Protein AF-A0A226DYP9-F1 (afdb_monomer_lite)

InterPro domains:
  IPR003609 PAN/Apple domain [PF14295] (49-79)
  IPR029010 ThuA-like domain [PF06283] (95-214)
  IPR029062 Class I glutamine amidotransferase-like [G3DSA:3.40.50.880] (92-284)
  IPR029062 Class I glutamine amidotransferase-like [SSF52317] (97-286)

Secondary structure (DSSP, 8-state):
-PPEEEEEE-----EEEEEP--TTS---EEEEETEEE-SPEEEEE-S--HHHHHHHHHTSTT--EEEEESGGG-EEEEES-S--EEE-SHHHHHHHHHHHHHHHHTEEEEEES-GGG-SHHHHTT-SEEEESS----SHHHHHHHHHHHHTT-EEEEEGGGG--S-GGGGHIIIIIIS---S-----SSPPPEEEEES-SSSTTTTTS-SEEEESS-TT----SS--EEEEE-TTSSEEEE------EETTTTEE---TT--HHHHHHHHHHHHHHH---SPPP--S-EEEEEETT-

Structure (mmCIF, N/CA/C/O backbone):
data_AF-A0A226DYP9-F1
#
_entry.id   AF-A0A226DYP9-F1
#
loop_
_atom_site.group_PDB
_atom_site.id
_atom_site.type_symbol
_atom_site.label_atom_id
_atom_site.label_alt_id
_atom_site.label_comp_id
_atom_site.label_asym_id
_atom_site.label_entity_id
_atom_site.label_seq_id
_atom_site.pdbx_PDB_ins_code
_atom_site.Cartn_x
_atom_site.Cartn_y
_atom_site.Cartn_z
_atom_site.occupancy
_atom_site.B_iso_or_equiv
_atom_site.auth_seq_id
_atom_site.auth_comp_id
_atom_site.auth_asym_id
_atom_site.auth_atom_id
_atom_site.pdbx_PDB_model_num
ATOM 1 N N . MET A 1 1 ? -23.125 -17.323 5.131 1.00 35.72 1 MET A N 1
ATOM 2 C CA . MET A 1 1 ? -21.945 -16.513 5.494 1.00 35.72 1 MET A CA 1
ATOM 3 C C . MET A 1 1 ? -21.635 -15.643 4.293 1.00 35.72 1 MET A C 1
ATOM 5 O O . MET A 1 1 ? -21.459 -16.197 3.215 1.00 35.72 1 MET A O 1
ATOM 9 N N . ALA A 1 2 ? -21.713 -14.320 4.427 1.00 40.47 2 ALA A N 1
ATOM 10 C CA . ALA A 1 2 ? -21.307 -13.423 3.350 1.00 40.47 2 ALA A CA 1
ATOM 11 C C . ALA A 1 2 ? -19.782 -13.524 3.210 1.00 40.47 2 ALA A C 1
ATOM 13 O O . ALA A 1 2 ? -19.075 -13.414 4.208 1.00 40.47 2 ALA A O 1
ATOM 14 N N . PHE A 1 3 ? -19.291 -13.832 2.012 1.00 45.41 3 PHE A N 1
ATOM 15 C CA . PHE A 1 3 ? -17.858 -13.832 1.729 1.00 45.41 3 PHE A CA 1
ATOM 16 C C . PHE A 1 3 ? -17.373 -12.384 1.700 1.00 45.41 3 PHE A C 1
ATOM 18 O O . PHE A 1 3 ? -17.889 -11.603 0.902 1.00 45.41 3 PHE A O 1
ATOM 25 N N . THR A 1 4 ? -16.391 -12.050 2.535 1.00 62.34 4 THR A N 1
ATOM 26 C CA . THR A 1 4 ? -15.769 -10.722 2.539 1.00 62.34 4 THR A CA 1
ATOM 27 C C . THR A 1 4 ? -15.047 -10.489 1.210 1.00 62.34 4 THR A C 1
ATOM 29 O O . THR A 1 4 ? -14.249 -11.336 0.820 1.00 62.34 4 THR A O 1
ATOM 32 N N . ARG A 1 5 ? -15.275 -9.379 0.499 1.00 73.19 5 ARG A N 1
ATOM 33 C CA . ARG A 1 5 ? -14.595 -9.070 -0.777 1.00 73.19 5 ARG A CA 1
ATOM 34 C C . ARG A 1 5 ? -13.584 -7.939 -0.614 1.00 73.19 5 ARG A C 1
ATOM 36 O O . ARG A 1 5 ? -13.949 -6.812 -0.281 1.00 73.19 5 ARG A O 1
ATOM 43 N N . ILE A 1 6 ? -12.321 -8.248 -0.889 1.00 70.44 6 ILE A N 1
ATOM 44 C CA . ILE A 1 6 ? -11.175 -7.348 -0.787 1.00 70.44 6 ILE A CA 1
ATOM 45 C C . ILE A 1 6 ? -10.657 -7.026 -2.188 1.00 70.44 6 ILE A C 1
ATOM 47 O O . ILE A 1 6 ? -10.381 -7.936 -2.969 1.00 70.44 6 ILE A O 1
ATOM 51 N N . PHE A 1 7 ? -10.512 -5.737 -2.490 1.00 58.75 7 PHE A N 1
ATOM 52 C CA . PHE A 1 7 ? -10.083 -5.248 -3.798 1.00 58.75 7 PHE A CA 1
ATOM 53 C C . PHE A 1 7 ? -8.851 -4.343 -3.687 1.00 58.75 7 PHE A C 1
ATOM 55 O O . PHE A 1 7 ? -8.896 -3.342 -2.980 1.00 58.75 7 PHE A O 1
ATOM 62 N N . ALA A 1 8 ? -7.762 -4.667 -4.383 1.00 60.28 8 ALA A N 1
ATOM 63 C CA . ALA A 1 8 ? -6.522 -3.890 -4.378 1.00 60.28 8 ALA A CA 1
ATOM 64 C C . ALA A 1 8 ? -6.250 -3.195 -5.722 1.00 60.28 8 ALA A C 1
ATOM 66 O O . ALA A 1 8 ? -6.458 -3.778 -6.787 1.00 60.28 8 ALA A O 1
ATOM 67 N N . LEU A 1 9 ? -5.754 -1.959 -5.659 1.00 50.09 9 LEU A N 1
ATOM 68 C CA . LEU A 1 9 ? -5.402 -1.112 -6.801 1.00 50.09 9 LEU A CA 1
ATOM 69 C C . LEU A 1 9 ? -3.906 -0.817 -6.860 1.00 50.09 9 LEU A C 1
ATOM 71 O O . LEU A 1 9 ? -3.251 -0.725 -5.817 1.00 50.09 9 LEU A O 1
ATOM 75 N N . ILE A 1 10 ? -3.415 -0.664 -8.093 1.00 45.78 10 ILE A N 1
ATOM 76 C CA . ILE A 1 10 ? -1.993 -0.726 -8.442 1.00 45.78 10 ILE A CA 1
ATOM 77 C C . ILE A 1 10 ? -1.610 0.323 -9.501 1.00 45.78 10 ILE A C 1
ATOM 79 O O . ILE A 1 10 ? -2.337 0.495 -10.484 1.00 45.78 10 ILE A O 1
ATOM 83 N N . CYS A 1 11 ? -0.405 0.891 -9.392 1.00 42.72 11 CYS A N 1
ATOM 84 C CA . CYS A 1 11 ? 0.352 1.498 -10.487 1.00 42.72 11 CYS A CA 1
ATOM 85 C C . CYS A 1 11 ? 1.598 0.679 -10.828 1.00 42.72 11 CYS A C 1
ATOM 87 O O . CYS A 1 11 ? 2.472 0.409 -10.014 1.00 42.72 11 CYS A O 1
ATOM 89 N N . GLY A 1 12 ? 1.677 0.240 -12.078 1.00 45.41 12 GLY A N 1
ATOM 90 C CA . GLY A 1 12 ? 2.735 -0.652 -12.522 1.00 45.41 12 GLY A CA 1
ATOM 91 C C . GLY A 1 12 ? 4.039 0.072 -12.842 1.00 45.41 12 GLY A C 1
ATOM 92 O O . GLY A 1 12 ? 4.155 0.581 -13.952 1.00 45.41 12 GLY A O 1
ATOM 93 N N . LEU A 1 13 ? 5.031 0.048 -11.943 1.00 43.72 13 LEU A N 1
ATOM 94 C CA . LEU A 1 13 ? 6.349 0.677 -12.176 1.00 43.72 13 LEU A CA 1
ATOM 95 C C . LEU A 1 13 ? 7.563 -0.160 -11.729 1.00 43.72 13 LEU A C 1
ATOM 97 O O . LEU A 1 13 ? 8.601 0.354 -11.328 1.00 43.72 13 LEU A O 1
ATOM 101 N N . VAL A 1 14 ? 7.492 -1.477 -11.905 1.00 42.12 14 VAL A N 1
ATOM 102 C CA . VAL A 1 14 ? 8.705 -2.285 -12.128 1.00 42.12 14 VAL A CA 1
ATOM 103 C C . VAL A 1 14 ? 8.486 -3.023 -13.425 1.00 42.12 14 VAL A C 1
ATOM 105 O O . VAL A 1 14 ? 7.438 -3.629 -13.565 1.00 42.12 14 VAL A O 1
ATOM 108 N N . CYS A 1 15 ? 9.393 -2.960 -14.395 1.00 41.31 15 CYS A N 1
ATOM 109 C CA . CYS A 1 15 ? 9.179 -3.618 -15.682 1.00 41.31 15 CYS A CA 1
ATOM 110 C C . CYS A 1 15 ? 10.394 -4.438 -16.084 1.00 41.31 15 CYS A C 1
ATOM 112 O O . CYS A 1 15 ? 11.529 -3.966 -16.086 1.00 41.31 15 CYS A O 1
ATOM 114 N N . LEU A 1 16 ? 10.132 -5.684 -16.437 1.00 39.75 16 LEU A N 1
ATOM 115 C CA . LEU A 1 16 ? 11.088 -6.653 -16.930 1.00 39.75 16 LEU A CA 1
ATOM 116 C C . LEU A 1 16 ? 10.854 -6.870 -18.416 1.00 39.75 16 LEU A C 1
ATOM 118 O O . LEU A 1 16 ? 9.703 -6.890 -18.826 1.00 39.75 16 LEU A O 1
ATOM 122 N N . SER A 1 17 ? 11.887 -7.087 -19.231 1.00 43.72 17 SER A N 1
ATOM 123 C CA . SER A 1 17 ? 11.663 -7.592 -20.591 1.00 43.72 17 SER A CA 1
ATOM 124 C C . SER A 1 17 ? 12.472 -8.839 -20.920 1.00 43.72 17 SER A C 1
ATOM 126 O O . SER A 1 17 ? 13.660 -8.920 -20.619 1.00 43.72 17 SER A O 1
ATOM 128 N N . VAL A 1 18 ? 11.817 -9.807 -21.567 1.00 39.00 18 VAL A N 1
ATOM 129 C CA . VAL A 1 18 ? 12.413 -11.062 -22.061 1.00 39.00 18 VAL A CA 1
ATOM 130 C C . VAL A 1 18 ? 12.794 -10.862 -23.529 1.00 39.00 18 VAL A C 1
ATOM 132 O O . VAL A 1 18 ? 11.957 -10.408 -24.310 1.00 39.00 18 VAL A O 1
ATOM 135 N N . LEU A 1 19 ? 14.033 -11.192 -23.908 1.00 38.34 19 LEU A N 1
ATOM 136 C CA . LEU A 1 19 ? 14.440 -11.299 -25.312 1.00 38.34 19 LEU A CA 1
ATOM 137 C C . LEU A 1 19 ? 14.360 -12.761 -25.750 1.00 38.34 19 LEU A C 1
ATOM 139 O O . LEU A 1 19 ? 14.997 -13.629 -25.156 1.00 38.34 19 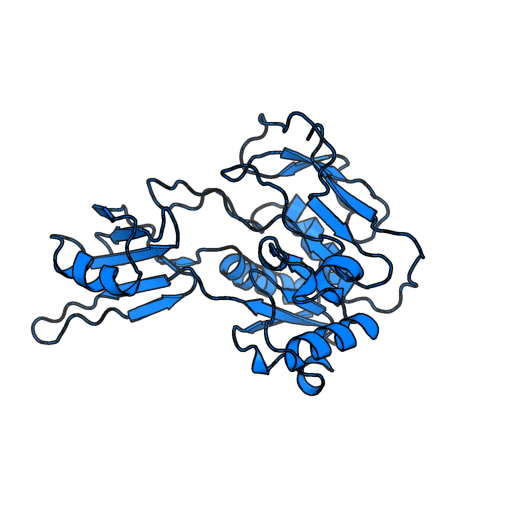LEU A O 1
ATOM 143 N N . ASN A 1 20 ? 13.631 -13.021 -26.832 1.00 37.16 20 ASN A N 1
ATOM 144 C CA . ASN A 1 20 ? 13.741 -14.280 -27.561 1.00 37.16 20 ASN A CA 1
ATOM 145 C C . ASN A 1 20 ? 14.747 -14.097 -28.699 1.00 37.1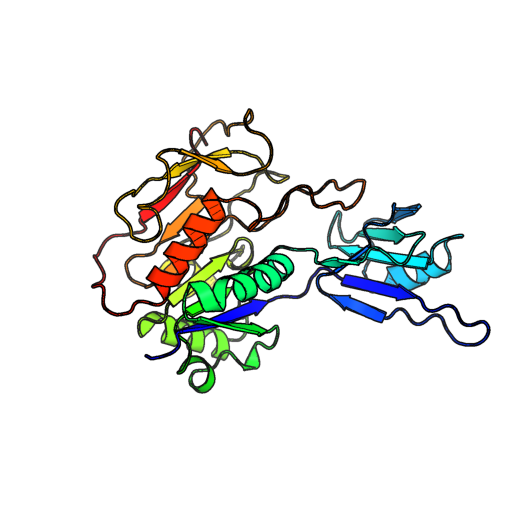6 20 ASN A C 1
ATOM 147 O O . ASN A 1 20 ? 14.579 -13.212 -29.536 1.00 37.16 20 ASN A O 1
ATOM 151 N N . ILE A 1 21 ? 15.786 -14.931 -28.741 1.00 38.88 21 ILE A N 1
ATOM 152 C CA . ILE A 1 21 ? 16.727 -14.971 -29.864 1.00 38.88 21 ILE A CA 1
ATOM 153 C C . ILE A 1 21 ? 16.340 -16.164 -30.741 1.00 38.88 21 ILE A C 1
ATOM 155 O O . ILE A 1 21 ? 16.645 -17.307 -30.412 1.00 38.88 21 ILE A O 1
ATOM 159 N N . SER A 1 22 ? 15.661 -15.893 -31.857 1.00 38.47 22 SER A N 1
ATOM 160 C CA . SER A 1 22 ? 15.639 -16.791 -33.018 1.00 38.47 22 SER A CA 1
ATOM 161 C C . SER A 1 22 ? 16.483 -16.177 -34.136 1.00 38.47 22 SER A C 1
ATOM 163 O O . SER A 1 22 ? 16.511 -14.953 -34.251 1.00 38.47 22 SER A O 1
ATOM 165 N N . PRO A 1 23 ? 17.170 -16.969 -34.980 1.00 40.59 23 PRO A N 1
ATOM 166 C CA . PRO A 1 23 ? 18.211 -16.447 -35.870 1.00 40.59 23 PRO A CA 1
ATOM 167 C C . PRO A 1 23 ? 17.713 -15.621 -37.071 1.00 40.59 23 PRO A C 1
ATOM 169 O O . PRO A 1 23 ? 18.495 -15.389 -37.988 1.00 40.59 23 PRO A O 1
ATOM 172 N N . ALA A 1 24 ? 16.441 -15.207 -37.123 1.00 36.75 24 ALA A N 1
ATOM 173 C CA . ALA A 1 24 ? 15.864 -14.617 -38.335 1.00 36.75 24 ALA A CA 1
ATOM 174 C C . ALA A 1 24 ? 14.840 -13.479 -38.148 1.00 36.75 24 ALA A C 1
ATOM 176 O O . ALA A 1 24 ? 14.459 -12.879 -39.147 1.00 36.75 24 ALA A O 1
ATOM 177 N N . GLU A 1 25 ? 14.415 -13.113 -36.936 1.00 37.50 25 GLU A N 1
ATOM 178 C CA . GLU A 1 25 ? 13.393 -12.067 -36.736 1.00 37.50 25 GLU A CA 1
ATOM 179 C C . GLU A 1 25 ? 13.793 -11.104 -35.613 1.00 37.50 25 GLU A C 1
ATOM 181 O O . GLU A 1 25 ? 14.513 -11.478 -34.689 1.00 37.50 25 GLU A O 1
ATOM 186 N N . ALA A 1 26 ? 13.378 -9.839 -35.741 1.00 42.94 26 ALA A N 1
ATOM 187 C CA . ALA A 1 26 ? 13.731 -8.734 -34.852 1.00 42.94 26 ALA A CA 1
ATOM 188 C C . ALA A 1 26 ? 13.658 -9.126 -33.363 1.00 42.94 26 ALA A C 1
ATOM 190 O O . ALA A 1 26 ? 12.669 -9.711 -32.930 1.00 42.94 26 ALA A O 1
ATOM 191 N N . GLN A 1 27 ? 14.680 -8.771 -32.573 1.00 49.31 27 GLN A N 1
ATOM 192 C CA . GLN A 1 27 ? 14.661 -8.948 -31.116 1.00 49.31 27 GLN A CA 1
ATOM 193 C C . GLN A 1 27 ? 13.423 -8.258 -30.528 1.00 49.31 27 GLN A C 1
ATOM 195 O O . GLN A 1 27 ? 13.366 -7.034 -30.419 1.00 49.31 27 GLN A O 1
ATOM 200 N N . THR A 1 28 ? 12.415 -9.040 -30.150 1.00 60.66 28 THR A N 1
ATOM 201 C CA . THR A 1 28 ? 11.226 -8.532 -29.467 1.00 60.66 28 THR A CA 1
ATOM 202 C C . THR A 1 28 ? 11.461 -8.591 -27.965 1.00 60.66 28 THR A C 1
ATOM 204 O O . THR A 1 28 ? 11.527 -9.679 -27.393 1.00 60.66 28 THR A O 1
ATOM 207 N N . CYS A 1 29 ? 11.577 -7.430 -27.325 1.00 74.12 29 CYS A N 1
ATOM 208 C CA . CYS A 1 29 ? 11.523 -7.313 -25.872 1.00 74.12 29 CYS A CA 1
ATOM 209 C C . CYS A 1 29 ? 10.066 -7.394 -25.406 1.00 74.12 29 CYS A C 1
ATOM 211 O O . CYS A 1 29 ? 9.270 -6.511 -25.724 1.00 74.12 29 CYS A O 1
ATOM 213 N N . SER A 1 30 ? 9.700 -8.441 -24.662 1.00 75.56 30 SER A N 1
ATOM 214 C CA . SER A 1 30 ? 8.350 -8.566 -24.095 1.00 75.56 30 SER A CA 1
ATOM 215 C C . SER A 1 30 ? 8.308 -8.060 -22.655 1.00 75.56 30 SER A C 1
ATOM 217 O O . SER A 1 30 ? 8.916 -8.684 -21.785 1.00 75.56 30 SER A O 1
ATOM 219 N N . ARG A 1 31 ? 7.563 -6.981 -22.403 1.00 76.44 31 ARG A N 1
ATOM 220 C CA . ARG A 1 31 ? 7.443 -6.323 -21.094 1.00 76.44 31 ARG A CA 1
ATOM 221 C C . ARG A 1 31 ? 6.586 -7.126 -20.101 1.00 76.44 31 ARG A C 1
ATOM 223 O O . ARG A 1 31 ? 5.469 -7.520 -20.423 1.00 76.44 31 ARG A O 1
ATOM 230 N N . GLN A 1 32 ? 7.073 -7.298 -18.876 1.00 72.12 32 GLN A N 1
ATOM 231 C CA . GLN A 1 32 ? 6.397 -7.885 -17.722 1.00 72.12 32 GLN A CA 1
ATOM 232 C C . GLN A 1 32 ? 6.512 -6.929 -16.536 1.00 72.12 32 GLN A C 1
ATOM 234 O O . GLN A 1 32 ? 7.597 -6.696 -16.012 1.00 72.12 32 GLN A O 1
ATOM 239 N N . VAL A 1 33 ? 5.389 -6.366 -16.111 1.00 65.44 33 VAL A N 1
ATOM 240 C CA . VAL A 1 33 ? 5.352 -5.426 -14.987 1.00 65.44 33 VAL A CA 1
ATOM 241 C C . VAL A 1 33 ? 5.366 -6.186 -13.650 1.00 65.44 33 VAL A C 1
ATOM 243 O O . VAL A 1 33 ? 4.792 -7.268 -13.562 1.00 65.44 33 VAL A O 1
ATOM 246 N N . GLY A 1 34 ? 6.002 -5.641 -12.614 1.00 66.38 34 GLY A N 1
ATOM 247 C CA . GLY A 1 34 ? 6.128 -6.214 -11.275 1.00 66.38 34 GLY A CA 1
ATOM 248 C C . GLY A 1 34 ? 7.127 -7.365 -11.178 1.00 66.38 34 GLY A C 1
ATOM 249 O O . GLY A 1 34 ? 7.030 -8.164 -10.253 1.00 66.38 34 GLY A O 1
ATOM 250 N N . LYS A 1 35 ? 8.044 -7.517 -12.139 1.00 75.69 35 LYS A N 1
ATOM 251 C CA . LYS A 1 35 ? 8.976 -8.653 -12.206 1.00 75.69 35 LYS A CA 1
ATOM 252 C C . LYS A 1 35 ? 10.430 -8.198 -12.219 1.00 75.69 35 LYS A C 1
ATOM 254 O O . LYS A 1 35 ? 10.742 -7.104 -12.678 1.00 75.69 35 LYS A O 1
ATOM 259 N N . ASP A 1 36 ? 11.319 -9.079 -11.780 1.00 79.31 36 ASP A N 1
ATOM 260 C CA . ASP A 1 36 ? 12.767 -8.919 -11.883 1.00 79.31 36 ASP A CA 1
ATOM 261 C C . ASP A 1 36 ? 13.439 -10.248 -12.205 1.00 79.31 36 ASP A C 1
ATOM 263 O O . ASP A 1 36 ? 12.940 -11.317 -11.862 1.00 79.31 36 ASP A O 1
ATOM 267 N N . ILE A 1 37 ? 14.591 -10.177 -12.858 1.00 84.00 37 ILE A N 1
ATOM 268 C CA . ILE A 1 37 ? 15.462 -11.321 -13.082 1.00 84.00 37 ILE A CA 1
ATOM 269 C C . ILE A 1 37 ? 16.565 -11.260 -12.033 1.00 84.00 37 ILE A C 1
ATOM 271 O O . ILE A 1 37 ? 17.401 -10.359 -12.058 1.00 84.00 37 ILE A O 1
ATOM 275 N N . THR A 1 38 ? 16.624 -12.248 -11.145 1.00 78.56 38 THR A N 1
ATOM 276 C CA . THR A 1 38 ? 17.653 -12.302 -10.089 1.00 78.56 38 THR A CA 1
ATOM 277 C C . THR A 1 38 ? 19.010 -12.773 -10.592 1.00 78.56 38 THR A C 1
ATOM 279 O O . THR A 1 38 ? 19.972 -12.821 -9.826 1.00 78.56 38 THR A O 1
ATOM 282 N N . ALA A 1 39 ? 19.119 -13.100 -11.884 1.00 80.62 39 ALA A N 1
ATOM 283 C CA . ALA A 1 39 ? 20.409 -13.359 -12.497 1.00 80.62 39 ALA A CA 1
ATOM 284 C C . ALA A 1 39 ? 21.361 -12.165 -12.271 1.00 80.62 39 ALA A C 1
ATOM 286 O O . ALA A 1 39 ? 20.911 -11.009 -12.269 1.00 80.62 39 ALA A O 1
ATOM 287 N N . PRO A 1 40 ? 22.671 -12.422 -12.111 1.00 82.38 40 PRO A N 1
ATOM 288 C CA . PRO A 1 40 ? 23.655 -11.366 -11.925 1.00 82.38 40 PRO A CA 1
ATOM 289 C C . PRO A 1 40 ? 23.598 -10.303 -13.029 1.00 82.38 40 PRO A C 1
ATOM 291 O O . PRO A 1 40 ? 23.443 -10.615 -14.216 1.00 82.38 40 PRO A O 1
ATOM 294 N N . ASN A 1 41 ? 23.748 -9.040 -12.627 1.00 86.19 41 ASN A N 1
ATOM 295 C CA . ASN A 1 41 ? 23.863 -7.920 -13.556 1.00 86.19 41 ASN A CA 1
ATOM 296 C C . ASN A 1 41 ? 25.182 -8.022 -14.325 1.00 86.19 41 ASN A C 1
ATOM 298 O O . ASN A 1 41 ? 26.250 -8.097 -13.724 1.00 86.19 41 ASN A O 1
ATOM 302 N N . LEU A 1 42 ? 25.112 -7.957 -15.652 1.00 89.00 42 LEU A N 1
ATOM 303 C CA . LEU A 1 42 ? 26.281 -7.739 -16.503 1.00 89.00 42 LEU A CA 1
ATOM 304 C C . LEU A 1 42 ? 26.720 -6.276 -16.457 1.00 89.00 42 LEU A C 1
ATOM 306 O O . LEU A 1 42 ? 27.911 -5.974 -16.487 1.00 89.00 42 LEU A O 1
ATOM 310 N N . ARG A 1 43 ? 25.743 -5.364 -16.432 1.00 89.88 43 ARG A N 1
ATOM 311 C CA . ARG A 1 43 ? 25.959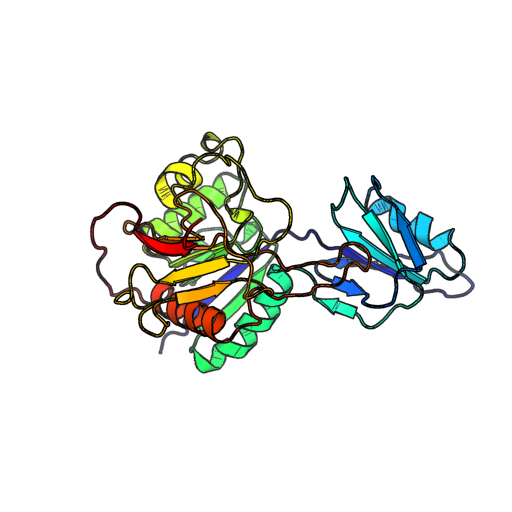 -3.917 -16.448 1.00 89.88 43 ARG A CA 1
ATOM 312 C C . ARG A 1 43 ? 24.714 -3.182 -15.959 1.00 89.88 43 ARG A C 1
ATOM 314 O O . ARG A 1 43 ? 23.603 -3.605 -16.262 1.00 89.88 43 ARG A O 1
ATOM 321 N N . SER A 1 44 ? 24.900 -2.055 -15.280 1.00 91.50 44 SER A N 1
ATOM 322 C CA . SER A 1 44 ? 23.843 -1.080 -14.999 1.00 91.50 44 SER A CA 1
ATOM 323 C C . SER A 1 44 ? 24.070 0.214 -15.786 1.00 91.50 44 SER A C 1
ATOM 325 O O . SER A 1 44 ? 25.212 0.621 -16.023 1.00 91.50 44 SER A O 1
ATOM 327 N N . ILE A 1 45 ? 22.986 0.835 -16.254 1.00 92.19 45 ILE A N 1
ATOM 328 C CA . ILE A 1 45 ? 23.015 2.080 -17.035 1.00 92.19 45 ILE A CA 1
ATOM 329 C C . ILE A 1 45 ? 21.944 3.018 -16.478 1.00 92.19 45 ILE A C 1
ATOM 331 O O . ILE A 1 45 ? 20.763 2.710 -16.591 1.00 92.19 45 ILE A O 1
ATOM 335 N N . ASN A 1 46 ? 22.359 4.134 -15.878 1.00 92.81 46 ASN A N 1
ATOM 336 C CA . ASN A 1 46 ? 21.485 5.092 -15.181 1.00 92.81 46 ASN A CA 1
ATOM 337 C C . ASN A 1 46 ? 20.980 6.208 -16.112 1.00 92.81 46 ASN A C 1
ATOM 339 O O . ASN A 1 46 ? 21.450 6.330 -17.246 1.00 92.81 46 ASN A O 1
ATOM 343 N N . GLY A 1 47 ? 20.054 7.045 -15.628 1.00 89.44 47 GLY A N 1
ATOM 344 C CA . GLY A 1 47 ? 19.487 8.175 -16.375 1.00 89.44 47 GLY A CA 1
ATOM 345 C C . GLY A 1 47 ? 18.833 7.781 -17.703 1.00 89.44 47 GLY A C 1
ATOM 346 O O . GLY A 1 47 ? 18.872 8.547 -18.664 1.00 89.44 47 GLY A O 1
ATOM 347 N N . THR A 1 48 ? 18.325 6.554 -17.797 1.00 88.62 48 THR A N 1
ATOM 348 C CA . THR A 1 48 ? 17.888 5.937 -19.047 1.00 88.62 48 THR A CA 1
ATOM 349 C C . THR A 1 48 ? 16.420 5.546 -18.963 1.00 88.62 48 THR A C 1
ATOM 351 O O . THR A 1 48 ? 16.013 4.853 -18.035 1.00 88.62 48 THR A O 1
ATOM 354 N N . ALA A 1 49 ? 15.629 5.941 -19.963 1.00 85.25 49 ALA A N 1
ATOM 355 C CA . ALA A 1 49 ? 14.235 5.524 -20.085 1.00 85.25 49 ALA A CA 1
ATOM 356 C C . ALA A 1 49 ? 14.108 4.011 -20.343 1.00 85.25 49 ALA A C 1
ATOM 358 O O . ALA A 1 49 ? 14.910 3.439 -21.085 1.00 85.25 49 ALA A O 1
ATOM 359 N N . GLU A 1 50 ? 13.054 3.386 -19.806 1.00 83.12 50 GLU A N 1
ATOM 360 C CA . GLU A 1 50 ? 12.759 1.950 -19.971 1.00 83.12 50 GLU A CA 1
ATOM 361 C C . GLU A 1 50 ? 12.833 1.501 -21.442 1.00 83.12 50 GLU A C 1
ATOM 363 O O . GLU A 1 50 ? 13.417 0.465 -21.768 1.00 83.12 50 GLU A O 1
ATOM 368 N N . THR A 1 51 ? 12.284 2.316 -22.348 1.00 84.94 51 THR A N 1
ATOM 369 C CA . THR A 1 51 ? 12.202 2.037 -23.790 1.00 84.94 51 THR A CA 1
ATOM 370 C C . THR A 1 51 ? 13.570 1.885 -24.457 1.00 84.94 51 THR A C 1
ATOM 372 O O . THR A 1 51 ? 13.686 1.196 -25.470 1.00 84.94 51 THR A O 1
ATOM 375 N N . SER A 1 52 ? 14.620 2.467 -23.877 1.00 91.62 52 SER A N 1
ATOM 376 C CA . SER A 1 52 ? 15.991 2.373 -24.383 1.00 91.62 52 SER A CA 1
ATOM 377 C C . SER A 1 52 ? 16.694 1.079 -23.962 1.00 91.62 52 SER A C 1
ATOM 379 O O . SER A 1 52 ? 17.633 0.645 -24.634 1.00 91.62 52 SER A O 1
ATOM 381 N N . CYS A 1 53 ? 16.257 0.427 -22.879 1.00 90.94 53 CYS A N 1
ATOM 382 C CA . CYS A 1 53 ? 16.958 -0.728 -22.311 1.00 90.94 53 CYS A CA 1
ATOM 383 C C . CYS A 1 53 ? 17.020 -1.926 -23.264 1.00 90.94 53 CYS A C 1
ATOM 385 O O . CYS A 1 53 ? 18.017 -2.647 -23.280 1.00 90.94 53 CYS A O 1
ATOM 387 N N . CYS A 1 54 ? 15.997 -2.112 -24.101 1.00 90.81 54 CYS A N 1
ATOM 388 C CA . CYS A 1 54 ? 15.970 -3.181 -25.095 1.00 90.81 54 CYS A CA 1
ATOM 389 C C . CYS A 1 54 ? 17.125 -3.062 -26.101 1.00 90.81 54 CYS A C 1
ATOM 391 O O . CYS A 1 54 ? 17.871 -4.019 -26.321 1.00 90.81 54 CYS A O 1
ATOM 393 N N . GLY A 1 55 ? 17.334 -1.864 -26.657 1.00 90.56 55 GLY A N 1
ATOM 394 C CA . GLY A 1 55 ? 18.443 -1.595 -27.575 1.00 90.56 55 GLY A CA 1
ATOM 395 C C . GLY A 1 55 ? 19.807 -1.661 -26.881 1.00 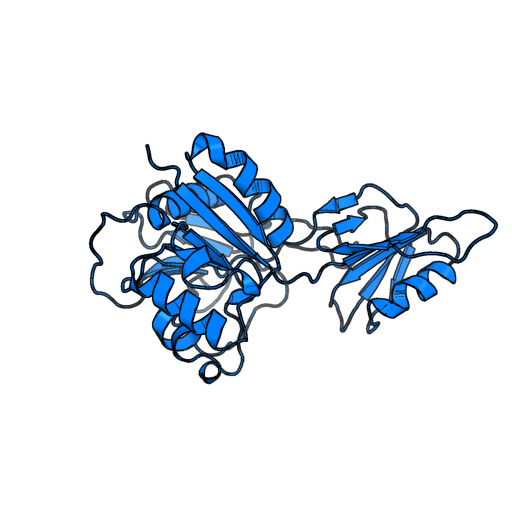90.56 55 GLY A C 1
ATOM 396 O O . GLY A 1 55 ? 20.778 -2.168 -27.446 1.00 90.56 55 GLY A O 1
ATOM 397 N N . LEU A 1 56 ? 19.878 -1.217 -25.624 1.00 93.50 56 LEU A N 1
ATOM 398 C CA . LEU A 1 56 ? 21.099 -1.303 -24.819 1.00 93.50 56 LEU A CA 1
ATOM 399 C C . LEU A 1 56 ? 21.488 -2.751 -24.507 1.00 93.50 56 LEU A C 1
ATOM 401 O O . LEU A 1 56 ? 22.666 -3.092 -24.583 1.00 93.50 56 LEU A O 1
ATOM 405 N N . CYS A 1 57 ? 20.520 -3.622 -24.218 1.00 92.75 57 CYS A N 1
ATOM 406 C CA . CYS A 1 57 ? 20.784 -5.048 -24.059 1.00 92.75 57 CYS A CA 1
ATOM 407 C C . CYS A 1 57 ? 21.223 -5.674 -25.387 1.00 92.75 57 CYS A C 1
ATOM 409 O O . CYS A 1 57 ? 22.255 -6.328 -25.444 1.00 92.75 57 CYS A O 1
ATOM 411 N N . SER A 1 58 ? 20.511 -5.382 -26.477 1.00 91.12 58 SER A N 1
ATOM 412 C CA . SER A 1 58 ? 20.812 -5.913 -27.817 1.00 91.12 58 SER A CA 1
ATOM 413 C C . SER A 1 58 ? 22.224 -5.560 -28.310 1.00 91.12 58 SER A C 1
ATOM 415 O O . SER A 1 58 ? 22.845 -6.327 -29.039 1.00 91.12 58 SER A O 1
ATOM 417 N N . SER A 1 59 ? 22.755 -4.408 -27.891 1.00 91.25 59 SER A N 1
ATOM 418 C CA . SER A 1 59 ? 24.115 -3.953 -28.218 1.00 91.25 59 SER A CA 1
ATOM 419 C C . SER A 1 59 ? 25.186 -4.382 -27.206 1.00 91.25 59 SER A C 1
ATOM 421 O O . SER A 1 59 ? 26.372 -4.123 -27.418 1.00 91.25 59 SER A O 1
ATOM 423 N N . THR A 1 60 ? 24.804 -5.053 -26.116 1.00 91.69 60 THR A N 1
ATOM 424 C CA . THR A 1 60 ? 25.724 -5.505 -25.069 1.00 91.69 60 THR A CA 1
ATOM 425 C C . THR A 1 60 ? 25.999 -6.997 -25.215 1.00 91.69 60 THR A C 1
ATOM 427 O O . THR A 1 60 ? 25.109 -7.829 -25.055 1.00 91.69 60 THR A O 1
ATOM 430 N N . SER A 1 61 ? 27.262 -7.349 -25.472 1.00 92.88 61 SER A N 1
ATOM 431 C CA . SER A 1 61 ? 27.689 -8.748 -25.577 1.00 92.88 61 SER A CA 1
ATOM 432 C C . SER A 1 61 ? 27.309 -9.549 -24.326 1.00 92.88 61 SER A C 1
ATOM 434 O O . SER A 1 61 ? 27.573 -9.123 -23.201 1.00 92.88 61 SER A O 1
ATOM 436 N N . GLY A 1 62 ? 26.677 -10.705 -24.533 1.00 89.44 62 GLY A N 1
ATOM 437 C CA . GLY A 1 62 ? 26.217 -11.594 -23.465 1.00 89.44 62 GLY A CA 1
ATOM 438 C C . GLY A 1 62 ? 24.911 -11.173 -22.790 1.00 89.44 62 GLY A C 1
ATOM 439 O O . GLY A 1 62 ? 24.402 -11.936 -21.974 1.00 89.44 62 GLY A O 1
ATOM 440 N N . CYS A 1 63 ? 24.343 -10.009 -23.120 1.00 91.81 63 CYS A N 1
ATOM 441 C CA . CYS A 1 63 ? 23.048 -9.612 -22.583 1.00 91.81 63 CYS A CA 1
ATOM 442 C C . CYS A 1 63 ? 21.922 -10.391 -23.259 1.00 91.81 63 CYS A C 1
ATOM 444 O O . CYS A 1 63 ? 21.812 -10.434 -24.484 1.00 91.81 63 CYS A O 1
ATOM 446 N N . VAL A 1 64 ? 21.071 -10.994 -22.436 1.00 89.88 64 VAL A N 1
ATOM 447 C CA . VAL A 1 64 ? 19.894 -11.746 -22.885 1.00 89.88 64 VAL A CA 1
ATOM 448 C C . VAL A 1 64 ? 18.603 -11.196 -22.294 1.00 89.88 64 VAL A C 1
ATOM 450 O O . VAL A 1 64 ? 17.530 -11.590 -22.726 1.00 89.88 64 VAL A O 1
ATOM 453 N N . ALA A 1 65 ? 18.668 -10.304 -21.305 1.00 90.88 65 ALA A N 1
ATOM 454 C CA . ALA A 1 65 ? 17.488 -9.691 -20.706 1.00 90.88 65 ALA A CA 1
ATOM 455 C C . ALA A 1 65 ? 17.841 -8.383 -20.000 1.00 90.88 65 ALA A C 1
ATOM 457 O O . ALA A 1 65 ? 19.014 -8.088 -19.771 1.00 90.88 65 ALA A O 1
ATOM 458 N N . TYR A 1 66 ? 16.831 -7.623 -19.593 1.00 90.88 66 TYR A N 1
ATOM 459 C CA . TYR A 1 66 ? 17.035 -6.505 -18.681 1.00 90.88 66 TYR A CA 1
ATOM 460 C C . TYR A 1 66 ? 15.874 -6.352 -17.703 1.00 90.88 66 TYR A C 1
ATOM 462 O O . TYR A 1 66 ? 14.728 -6.686 -18.019 1.00 90.88 66 TYR A O 1
ATOM 470 N N . SER A 1 67 ? 16.186 -5.770 -16.550 1.00 88.69 67 SER A N 1
ATOM 471 C CA . SER A 1 67 ? 15.207 -5.203 -15.619 1.00 88.69 67 SER A CA 1
ATOM 472 C C . SER A 1 67 ? 15.339 -3.685 -15.612 1.00 88.69 67 SER A C 1
ATOM 474 O O . SER A 1 67 ? 16.440 -3.167 -15.810 1.00 88.69 67 SER A O 1
ATOM 476 N N . TRP A 1 68 ? 14.250 -2.960 -15.372 1.00 88.44 68 TRP A N 1
ATOM 477 C CA . TRP A 1 68 ? 14.280 -1.503 -15.267 1.00 88.44 68 TRP A CA 1
ATOM 478 C C . TRP A 1 68 ? 13.466 -0.994 -14.075 1.00 88.44 68 TRP A C 1
ATOM 480 O O . TRP A 1 68 ? 12.408 -1.542 -13.754 1.00 88.44 68 TRP A O 1
ATOM 490 N N . ASN A 1 69 ? 13.972 0.055 -13.428 1.00 76.25 69 ASN A N 1
ATOM 491 C CA . ASN A 1 69 ? 13.283 0.821 -12.388 1.00 76.25 69 ASN A CA 1
ATOM 492 C C . ASN A 1 69 ? 13.699 2.302 -12.432 1.00 76.25 69 ASN A C 1
ATOM 494 O O . ASN A 1 69 ? 14.690 2.650 -13.068 1.00 76.25 69 ASN A O 1
ATOM 498 N N . ASP A 1 70 ? 12.987 3.165 -11.703 1.00 74.12 70 ASP A N 1
ATOM 499 C CA . ASP A 1 70 ? 13.232 4.620 -11.662 1.00 74.12 70 ASP A CA 1
ATOM 500 C C . ASP A 1 70 ? 14.498 5.044 -10.894 1.00 74.12 70 ASP A C 1
ATOM 502 O O . ASP A 1 70 ? 14.755 6.238 -10.694 1.00 74.12 70 ASP A O 1
ATOM 506 N N . TYR A 1 71 ? 15.316 4.087 -10.449 1.00 69.31 71 TYR A N 1
ATOM 507 C CA . TYR A 1 71 ? 16.536 4.383 -9.709 1.00 69.31 71 TYR A CA 1
ATOM 508 C C . TYR A 1 71 ? 17.436 5.337 -10.510 1.00 69.31 71 TYR A C 1
ATOM 510 O O . TYR A 1 71 ? 17.616 5.174 -11.710 1.00 69.31 71 TYR A O 1
ATOM 518 N N . GLN A 1 72 ? 17.960 6.379 -9.856 1.00 78.75 72 GLN A N 1
ATOM 519 C CA . GLN A 1 72 ? 18.875 7.361 -10.463 1.00 78.75 72 GLN A CA 1
ATOM 520 C C . GLN A 1 72 ? 18.394 7.948 -11.809 1.00 78.75 72 GLN A C 1
ATOM 522 O O . GLN A 1 72 ? 19.183 8.127 -12.740 1.00 78.75 72 GLN A O 1
ATOM 527 N N . GLY A 1 73 ? 17.099 8.270 -11.907 1.00 75.50 73 GLY A N 1
ATOM 528 C CA . GLY A 1 73 ? 16.502 8.824 -13.128 1.00 75.50 73 GLY A CA 1
ATOM 529 C C . GLY A 1 73 ? 16.217 7.771 -14.203 1.00 75.50 73 GLY A C 1
ATOM 530 O O . GLY A 1 73 ? 16.178 8.107 -15.385 1.00 75.50 73 GLY A O 1
ATOM 531 N N . GLY A 1 74 ? 16.055 6.511 -13.790 1.00 82.31 74 GLY A N 1
ATOM 532 C CA . GLY A 1 74 ? 15.855 5.346 -14.645 1.00 82.31 74 GLY A CA 1
ATOM 533 C C . GLY A 1 74 ? 17.140 4.535 -14.799 1.00 82.31 74 GLY A C 1
ATOM 534 O O . GLY A 1 74 ? 18.107 5.020 -15.387 1.00 82.31 74 GLY A O 1
ATOM 535 N N . THR A 1 75 ? 17.155 3.288 -14.329 1.00 87.25 75 THR A N 1
ATOM 536 C CA . THR A 1 75 ? 18.304 2.384 -14.474 1.00 87.25 75 THR A CA 1
ATOM 537 C C . THR A 1 75 ? 17.925 1.113 -15.225 1.00 87.25 75 THR A C 1
ATOM 539 O O . THR A 1 75 ? 17.049 0.365 -14.799 1.00 87.25 75 THR A O 1
ATOM 542 N N . CYS A 1 76 ? 18.640 0.821 -16.316 1.00 92.06 76 CYS A N 1
ATOM 543 C CA . CYS A 1 76 ? 18.612 -0.480 -16.984 1.00 92.06 76 CYS A CA 1
ATOM 544 C C . CYS A 1 76 ? 19.629 -1.425 -16.331 1.00 92.06 76 CYS A C 1
ATOM 546 O O . CYS A 1 76 ? 20.836 -1.182 -16.394 1.00 92.06 76 CYS A O 1
ATOM 548 N N . TRP A 1 77 ? 19.154 -2.531 -15.771 1.00 91.81 77 TRP A N 1
ATOM 549 C CA . TRP A 1 77 ? 19.958 -3.628 -15.239 1.00 91.81 77 TRP A CA 1
ATOM 550 C C . TRP A 1 77 ? 20.062 -4.721 -16.302 1.00 91.81 77 TRP A C 1
ATOM 552 O O . TRP A 1 77 ? 19.140 -5.516 -16.465 1.00 91.81 77 TRP A O 1
ATOM 562 N N . LEU A 1 78 ? 21.155 -4.742 -17.064 1.00 92.75 78 LEU A N 1
ATOM 563 C CA . LEU A 1 78 ? 21.385 -5.717 -18.131 1.00 92.75 78 LEU A CA 1
ATOM 564 C C . LEU A 1 78 ? 21.785 -7.072 -17.539 1.00 92.75 78 LEU A C 1
ATOM 566 O O . LEU A 1 78 ? 22.667 -7.139 -16.682 1.00 92.75 78 LEU A O 1
ATOM 570 N N . LYS A 1 79 ? 21.165 -8.155 -18.010 1.00 89.94 79 LYS A N 1
ATOM 571 C CA . LYS A 1 79 ? 21.254 -9.503 -17.433 1.00 89.94 79 LYS A CA 1
ATOM 572 C C . LYS A 1 79 ? 21.789 -10.509 -18.449 1.00 89.94 79 LYS A C 1
ATOM 574 O O . LYS A 1 79 ? 21.429 -10.472 -19.625 1.00 89.94 79 LYS A O 1
ATOM 579 N N . GLY A 1 80 ? 22.614 -11.440 -17.968 1.00 90.31 80 GLY A N 1
ATOM 580 C CA . GLY A 1 80 ? 23.189 -12.529 -18.772 1.00 90.31 80 GLY A CA 1
ATOM 581 C C . GLY A 1 80 ? 22.365 -13.817 -18.801 1.00 90.31 80 GLY A C 1
ATOM 582 O O . GLY A 1 80 ? 22.716 -14.751 -19.514 1.00 90.31 80 GLY A O 1
ATOM 583 N N . ALA A 1 81 ? 21.261 -13.872 -18.055 1.00 87.69 81 ALA A N 1
ATOM 584 C CA . ALA A 1 81 ? 20.300 -14.969 -18.097 1.00 87.69 81 ALA A CA 1
ATOM 585 C C . ALA A 1 81 ? 18.864 -14.431 -18.038 1.00 87.69 81 ALA A C 1
ATOM 587 O O . ALA A 1 81 ? 18.637 -13.304 -17.604 1.00 87.69 81 ALA A O 1
ATOM 588 N N . LEU A 1 82 ? 17.902 -15.255 -18.463 1.00 83.19 82 LEU A N 1
ATOM 589 C CA . LEU A 1 82 ? 16.465 -14.951 -18.428 1.00 83.19 82 LEU A CA 1
ATOM 590 C C . LEU A 1 82 ? 15.787 -15.368 -17.112 1.00 83.19 82 LEU A C 1
ATOM 592 O O . LEU A 1 82 ? 14.612 -15.086 -16.911 1.00 83.19 82 LEU A O 1
ATOM 596 N N . SER A 1 83 ? 16.498 -16.076 -16.232 1.00 79.12 83 SER A N 1
ATOM 597 C CA . SER A 1 83 ? 15.941 -16.708 -15.035 1.00 79.12 83 SER A CA 1
ATOM 598 C C . SER A 1 83 ? 16.978 -16.797 -13.907 1.00 79.12 83 SER A C 1
ATOM 600 O O . SER A 1 83 ? 18.171 -16.859 -14.218 1.00 79.12 83 SER A O 1
ATOM 602 N N . PRO A 1 84 ? 16.557 -16.917 -12.632 1.00 82.88 84 PRO A N 1
ATOM 603 C CA . PRO A 1 84 ? 15.168 -16.945 -12.158 1.00 82.88 84 PRO A CA 1
ATOM 604 C C . PRO A 1 84 ? 14.451 -15.602 -12.322 1.00 82.88 84 PRO A C 1
ATOM 606 O O . PRO A 1 84 ? 15.055 -14.549 -12.132 1.00 82.88 84 PRO A O 1
ATOM 609 N N . VAL A 1 85 ? 13.167 -15.655 -12.680 1.00 77.56 85 VAL A N 1
ATOM 610 C CA . VAL A 1 85 ? 12.277 -14.488 -12.649 1.00 77.56 85 VAL A CA 1
ATOM 611 C C . VAL A 1 85 ? 11.534 -14.516 -11.325 1.00 77.56 85 VAL A C 1
ATOM 613 O O . VAL A 1 85 ? 10.887 -15.513 -11.003 1.00 77.56 85 VAL A O 1
ATOM 616 N N . ILE A 1 86 ? 11.618 -13.426 -10.576 1.00 71.50 86 ILE A N 1
ATOM 617 C CA . ILE A 1 86 ? 10.850 -13.216 -9.357 1.00 71.50 86 ILE A CA 1
ATOM 618 C C . ILE A 1 86 ? 9.859 -12.077 -9.555 1.00 71.50 86 ILE A C 1
ATOM 620 O O . ILE A 1 86 ? 10.007 -11.219 -10.424 1.00 71.50 86 ILE A O 1
ATOM 624 N N . ASP A 1 87 ? 8.840 -12.081 -8.717 1.00 67.50 87 ASP A N 1
ATOM 625 C CA . ASP A 1 87 ? 8.041 -10.895 -8.452 1.00 67.50 87 ASP A CA 1
ATOM 626 C C . ASP A 1 87 ? 8.886 -9.854 -7.718 1.00 67.50 87 ASP A C 1
ATOM 628 O O . ASP A 1 87 ? 9.615 -10.211 -6.795 1.00 67.50 87 ASP A O 1
ATOM 632 N N . LYS A 1 88 ? 8.769 -8.587 -8.110 1.00 63.53 88 LYS A N 1
ATOM 633 C CA . LYS A 1 88 ? 9.458 -7.457 -7.491 1.00 63.53 88 LYS A CA 1
ATOM 634 C C . LYS A 1 88 ? 8.485 -6.315 -7.230 1.00 63.53 88 LYS A C 1
ATOM 636 O O . LYS A 1 88 ? 7.601 -6.045 -8.048 1.00 63.53 88 LYS A O 1
ATOM 641 N N . GLY A 1 89 ? 8.669 -5.659 -6.088 1.00 63.53 89 GLY A N 1
ATOM 642 C CA . GLY A 1 89 ? 7.822 -4.573 -5.605 1.00 63.53 89 GLY A CA 1
ATOM 643 C C . GLY A 1 89 ? 6.703 -5.036 -4.669 1.00 63.53 89 GLY A C 1
ATOM 644 O O . GLY A 1 89 ? 6.149 -6.130 -4.798 1.00 63.53 89 GLY A O 1
ATOM 645 N N . ASP A 1 90 ? 6.366 -4.157 -3.731 1.00 60.72 90 ASP A N 1
ATOM 646 C CA . ASP A 1 90 ? 5.403 -4.355 -2.646 1.00 60.72 90 ASP A CA 1
ATOM 647 C C . ASP A 1 90 ? 4.028 -4.816 -3.112 1.00 60.72 90 ASP A C 1
ATOM 649 O O . ASP A 1 90 ? 3.425 -5.713 -2.521 1.00 60.72 90 ASP A O 1
ATOM 653 N N . THR A 1 91 ? 3.566 -4.274 -4.231 1.00 63.03 91 THR A N 1
ATOM 654 C CA . THR A 1 91 ? 2.322 -4.690 -4.863 1.00 63.03 91 THR A CA 1
ATOM 655 C C . THR A 1 91 ? 2.344 -6.148 -5.299 1.00 63.03 91 THR A C 1
ATOM 657 O O . THR A 1 91 ? 1.373 -6.880 -5.109 1.00 63.03 91 THR A O 1
ATOM 660 N N . THR A 1 92 ? 3.454 -6.609 -5.866 1.00 66.38 92 THR A N 1
ATOM 661 C CA . THR A 1 92 ? 3.566 -7.987 -6.336 1.00 66.38 92 THR A CA 1
ATOM 662 C C . THR A 1 92 ? 3.660 -8.964 -5.160 1.00 66.38 92 THR A C 1
ATOM 664 O O . THR A 1 92 ? 3.098 -10.059 -5.218 1.00 66.38 92 THR A O 1
ATOM 667 N N . ILE A 1 93 ? 4.269 -8.541 -4.046 1.00 71.94 93 ILE A N 1
ATOM 668 C CA . ILE A 1 93 ? 4.298 -9.308 -2.792 1.00 71.94 93 ILE A CA 1
ATOM 669 C C . ILE A 1 93 ? 2.907 -9.343 -2.146 1.00 71.94 93 ILE A C 1
ATOM 671 O O . ILE A 1 93 ? 2.454 -10.417 -1.755 1.00 71.94 93 ILE A O 1
ATOM 675 N N . ALA A 1 94 ? 2.185 -8.221 -2.096 1.00 76.81 94 ALA A N 1
ATOM 676 C CA . ALA A 1 94 ? 0.799 -8.163 -1.627 1.00 76.81 94 ALA A CA 1
ATOM 677 C C . ALA A 1 94 ? -0.111 -9.108 -2.432 1.00 76.81 94 ALA A C 1
ATOM 679 O O . ALA A 1 94 ? -0.858 -9.902 -1.856 1.00 76.81 94 ALA A O 1
ATOM 680 N N . ASN A 1 95 ? 0.018 -9.080 -3.763 1.00 77.62 95 ASN A N 1
ATOM 681 C CA . ASN A 1 95 ? -0.728 -9.935 -4.688 1.00 77.62 95 ASN A CA 1
ATOM 682 C C . ASN A 1 95 ? -0.404 -11.427 -4.530 1.00 77.62 95 ASN A C 1
ATOM 684 O O . ASN A 1 95 ? -1.217 -12.262 -4.913 1.00 77.62 95 ASN A O 1
ATOM 688 N N . ARG A 1 96 ? 0.758 -11.783 -3.970 1.00 76.12 96 ARG A N 1
ATOM 689 C CA . ARG A 1 96 ? 1.089 -13.162 -3.589 1.00 76.12 96 ARG A CA 1
ATOM 690 C C . ARG A 1 96 ? 0.546 -13.498 -2.206 1.00 76.12 96 ARG A C 1
ATOM 692 O O . ARG A 1 96 ? -0.037 -14.561 -2.018 1.00 76.12 96 ARG A O 1
ATOM 699 N N . TYR A 1 97 ? 0.752 -12.610 -1.240 1.00 83.44 97 TYR A N 1
ATOM 700 C CA . TYR A 1 97 ? 0.454 -12.866 0.160 1.00 83.44 97 TYR A CA 1
ATOM 701 C C . TYR A 1 97 ? -1.049 -12.962 0.420 1.00 83.44 97 TYR A C 1
ATOM 703 O O . TYR A 1 97 ? -1.501 -13.951 1.000 1.00 83.44 97 TYR A O 1
ATOM 711 N N . PHE A 1 98 ? -1.846 -11.991 -0.039 1.00 86.31 98 PHE A N 1
ATOM 712 C CA . PHE A 1 98 ? -3.277 -11.966 0.270 1.00 86.31 98 PHE A CA 1
ATOM 713 C C . PHE A 1 98 ? -4.019 -13.218 -0.214 1.00 86.31 98 PHE A C 1
ATOM 715 O O . PHE A 1 98 ? -4.772 -13.771 0.593 1.00 86.31 98 PHE A O 1
ATOM 722 N N . PRO A 1 99 ? -3.754 -13.763 -1.420 1.00 85.81 99 PRO A N 1
ATOM 723 C CA . PRO A 1 99 ? -4.322 -15.043 -1.823 1.00 85.81 99 PRO A CA 1
ATOM 724 C C . PRO A 1 99 ? -4.042 -16.219 -0.895 1.00 85.81 99 PRO A C 1
ATOM 726 O O . PRO A 1 99 ? -4.917 -17.060 -0.689 1.00 85.81 99 PRO A O 1
ATOM 729 N N . THR A 1 100 ? -2.857 -16.267 -0.281 1.00 84.62 100 THR A N 1
ATOM 730 C CA . THR A 1 100 ? -2.483 -17.380 0.608 1.00 84.62 100 THR A CA 1
ATOM 731 C C . THR A 1 100 ? -3.288 -17.402 1.906 1.00 84.62 100 THR A C 1
ATOM 733 O O . THR A 1 100 ? -3.439 -18.462 2.509 1.00 84.62 100 THR A O 1
ATOM 736 N N . ILE A 1 101 ? -3.850 -16.260 2.318 1.00 86.00 101 ILE A N 1
ATOM 737 C CA . ILE A 1 101 ? -4.598 -16.119 3.577 1.00 86.00 101 ILE A CA 1
ATOM 738 C C . ILE A 1 101 ? -6.118 -15.990 3.369 1.00 86.00 101 ILE A C 1
ATOM 740 O O . ILE A 1 101 ? -6.864 -15.924 4.345 1.00 86.00 101 ILE A O 1
ATOM 744 N N . GLN A 1 102 ? -6.601 -15.987 2.119 1.00 87.19 102 GLN A N 1
ATOM 745 C CA . GLN A 1 102 ? -8.024 -15.851 1.775 1.00 87.19 102 GLN A CA 1
ATOM 746 C C . GLN A 1 102 ? -8.912 -16.890 2.469 1.00 87.19 102 GLN A C 1
ATOM 748 O O . GLN A 1 102 ? -9.919 -16.539 3.082 1.00 87.19 102 GLN A O 1
ATOM 753 N N . ALA A 1 103 ? -8.530 -18.170 2.390 1.00 80.94 103 ALA A N 1
ATOM 754 C CA . ALA A 1 103 ? -9.293 -19.267 2.984 1.00 80.94 103 ALA A CA 1
ATOM 755 C C . ALA A 1 103 ? -9.241 -19.240 4.519 1.00 80.94 103 ALA A C 1
ATOM 757 O O . ALA A 1 103 ? -10.256 -19.469 5.169 1.00 80.94 103 ALA A O 1
ATOM 758 N N . GLU A 1 104 ? -8.076 -18.912 5.087 1.00 85.69 104 GLU A N 1
ATOM 759 C CA . GLU A 1 104 ? -7.875 -18.780 6.536 1.00 85.69 104 GLU A CA 1
ATOM 760 C C . GLU A 1 104 ? -8.772 -17.688 7.129 1.00 85.69 104 GLU A C 1
ATOM 762 O O . GLU A 1 104 ? -9.330 -17.847 8.213 1.00 85.69 104 GLU A O 1
ATOM 767 N N . LEU A 1 105 ? -8.907 -16.570 6.416 1.00 84.12 105 LEU A N 1
ATOM 768 C CA . LEU A 1 105 ? -9.617 -15.390 6.899 1.00 84.12 105 LEU A CA 1
ATOM 769 C C . LEU A 1 105 ? -11.046 -15.251 6.354 1.00 84.12 105 LEU A C 1
ATOM 771 O O . LEU A 1 105 ? -11.760 -14.341 6.770 1.00 84.12 105 LEU A O 1
ATOM 775 N N . GLY A 1 106 ? -11.475 -16.131 5.447 1.00 85.06 106 GLY A N 1
ATOM 776 C CA . GLY A 1 106 ? -12.829 -16.132 4.894 1.00 85.06 106 GLY A CA 1
ATOM 777 C C . GLY A 1 106 ? -13.135 -14.966 3.946 1.00 85.06 106 GLY A C 1
ATOM 778 O O . GLY A 1 106 ? -14.263 -14.472 3.945 1.00 85.06 106 GLY A O 1
ATOM 779 N N . PHE A 1 107 ? -12.162 -14.527 3.138 1.00 87.56 107 PHE A N 1
ATOM 780 C CA . PHE A 1 107 ? -12.353 -13.457 2.149 1.00 87.56 107 PHE A CA 1
ATOM 781 C C . PHE A 1 107 ? -11.968 -13.864 0.719 1.00 87.56 107 PHE A C 1
ATOM 783 O O . PHE A 1 107 ? -11.183 -14.782 0.485 1.00 87.56 107 PHE A O 1
ATOM 790 N N . THR A 1 108 ? -12.503 -13.143 -0.263 1.00 89.00 108 THR A N 1
ATOM 791 C CA . THR A 1 108 ? -12.051 -13.159 -1.655 1.00 89.00 108 THR A CA 1
ATOM 792 C C . THR A 1 108 ? -11.159 -11.959 -1.935 1.00 89.00 108 THR A C 1
ATOM 794 O O . THR A 1 108 ? -11.530 -10.841 -1.585 1.00 89.00 108 THR A O 1
ATOM 797 N N . TYR A 1 109 ? -10.020 -12.179 -2.581 1.00 88.44 109 TYR A N 1
ATOM 798 C CA . TYR A 1 109 ? -9.084 -11.152 -3.009 1.00 88.44 109 TYR A CA 1
ATOM 799 C C . TYR A 1 109 ? -9.154 -10.963 -4.518 1.00 88.44 109 TYR A C 1
ATOM 801 O O . TYR A 1 109 ? -9.177 -11.936 -5.271 1.00 88.44 109 TYR A O 1
ATOM 809 N N . GLU A 1 110 ? -9.121 -9.714 -4.948 1.00 88.19 110 GLU A N 1
ATOM 810 C CA . GLU A 1 110 ? -8.908 -9.341 -6.335 1.00 88.19 110 GLU A CA 1
ATOM 811 C C . GLU A 1 110 ? -7.967 -8.136 -6.394 1.00 88.19 110 GLU A C 1
ATOM 813 O O . GLU A 1 110 ? -8.066 -7.226 -5.571 1.00 88.19 110 GLU A O 1
ATOM 818 N N . ALA A 1 111 ? -7.082 -8.115 -7.388 1.00 84.56 111 ALA A N 1
ATOM 819 C CA . ALA A 1 111 ? -6.199 -6.992 -7.667 1.00 84.56 111 ALA A CA 1
ATOM 820 C C . ALA A 1 111 ? -6.402 -6.490 -9.099 1.00 84.56 111 ALA A C 1
ATOM 822 O O . ALA A 1 111 ? -6.677 -7.277 -10.009 1.00 84.56 111 ALA A O 1
ATOM 823 N N . THR A 1 112 ? -6.250 -5.186 -9.319 1.00 79.75 112 THR A N 1
ATOM 824 C CA . THR A 1 112 ? -6.319 -4.596 -10.657 1.00 79.75 112 THR A CA 1
ATOM 825 C C . THR A 1 112 ? -5.446 -3.352 -10.802 1.00 79.75 112 THR A C 1
ATOM 827 O O . THR A 1 112 ? -5.162 -2.650 -9.836 1.00 79.75 112 THR A O 1
ATOM 830 N N . THR A 1 113 ? -5.088 -3.043 -12.044 1.00 79.25 113 THR A N 1
ATOM 831 C CA . THR A 1 113 ? -4.545 -1.745 -12.477 1.00 79.25 113 THR A CA 1
ATOM 832 C C . THR A 1 113 ? -5.586 -0.910 -13.236 1.00 79.25 113 THR A C 1
ATOM 834 O O . THR A 1 113 ? -5.298 0.199 -13.681 1.00 79.25 113 THR A O 1
ATOM 837 N N . ASP A 1 114 ? -6.799 -1.441 -13.427 1.00 82.44 114 ASP A N 1
ATOM 838 C CA . ASP A 1 114 ? -7.876 -0.788 -14.166 1.00 82.44 114 ASP A CA 1
ATOM 839 C C . ASP A 1 114 ? -8.678 0.146 -13.252 1.00 82.44 114 ASP A C 1
ATOM 841 O O . ASP A 1 114 ? -9.635 -0.256 -12.581 1.00 82.44 114 ASP A O 1
ATOM 845 N N . TRP A 1 115 ? -8.295 1.423 -13.252 1.00 87.69 115 TRP A N 1
ATOM 846 C CA . TRP A 1 115 ? -8.956 2.466 -12.468 1.00 87.69 115 TRP A CA 1
ATOM 847 C C . TRP A 1 115 ? -10.432 2.668 -12.825 1.00 87.69 115 TRP A C 1
ATOM 849 O O . TRP A 1 115 ? -11.174 3.146 -11.972 1.00 87.69 115 TRP A O 1
ATOM 859 N N . SER A 1 116 ? -10.894 2.263 -14.017 1.00 89.44 116 SER A N 1
ATOM 860 C CA . SER A 1 116 ? -12.309 2.403 -14.405 1.00 89.44 116 SER A CA 1
ATOM 861 C C . SER A 1 116 ? -13.257 1.577 -13.525 1.00 89.44 116 SER A C 1
ATOM 863 O O . SER A 1 116 ? -14.450 1.875 -13.411 1.00 89.44 116 SER A O 1
ATOM 865 N N . ARG A 1 117 ? -12.719 0.569 -12.826 1.00 91.50 117 ARG A N 1
ATOM 866 C CA . ARG A 1 117 ? -13.437 -0.221 -11.818 1.00 91.50 117 ARG A CA 1
ATOM 867 C C . ARG A 1 117 ? -13.699 0.550 -10.525 1.00 91.50 117 ARG A C 1
ATOM 869 O O . ARG A 1 117 ? -14.480 0.094 -9.700 1.00 91.50 117 ARG A O 1
ATOM 876 N N . ILE A 1 118 ? -13.108 1.727 -10.330 1.00 94.12 118 ILE A N 1
ATOM 877 C CA . ILE A 1 118 ? -13.420 2.607 -9.200 1.00 94.12 118 ILE A CA 1
ATOM 878 C C . ILE A 1 118 ? -14.653 3.438 -9.515 1.00 94.12 118 ILE A C 1
ATOM 880 O O . ILE A 1 118 ? -14.603 4.612 -9.862 1.00 94.12 118 ILE A O 1
ATOM 884 N N . ASN A 1 119 ? -15.799 2.786 -9.371 1.00 95.81 119 ASN A N 1
ATOM 885 C CA . ASN A 1 119 ? -17.112 3.392 -9.505 1.00 95.81 119 ASN A CA 1
ATOM 886 C C . ASN A 1 119 ? -18.081 2.780 -8.484 1.00 95.81 119 ASN A C 1
ATOM 888 O O . ASN A 1 119 ? -17.825 1.714 -7.923 1.00 95.81 119 ASN A O 1
ATOM 892 N N . ASP A 1 120 ? -19.206 3.451 -8.237 1.00 95.69 120 ASP A N 1
ATOM 893 C CA . ASP A 1 120 ? -20.143 3.038 -7.186 1.00 95.69 120 ASP A CA 1
ATOM 894 C C . ASP A 1 120 ? -20.716 1.636 -7.406 1.00 95.69 120 ASP A C 1
ATOM 896 O O . ASP A 1 120 ? -20.867 0.897 -6.437 1.00 95.69 120 ASP A O 1
ATOM 900 N N . ASN A 1 121 ? -20.989 1.256 -8.660 1.00 95.88 121 ASN A N 1
ATOM 901 C CA . ASN A 1 121 ? -21.555 -0.053 -8.989 1.00 95.88 121 ASN A CA 1
ATOM 902 C C . ASN A 1 121 ? -20.578 -1.176 -8.641 1.00 95.88 121 ASN A C 1
ATOM 904 O O . ASN A 1 121 ? -20.962 -2.162 -8.018 1.00 95.88 121 ASN A O 1
ATOM 908 N N . TYR A 1 122 ? -19.311 -1.016 -9.020 1.00 94.06 122 TYR A N 1
ATOM 909 C CA . TYR A 1 122 ? -18.282 -2.009 -8.741 1.00 94.06 122 TYR A CA 1
ATOM 910 C C . TYR A 1 122 ? -17.910 -2.055 -7.259 1.00 94.06 122 TYR A C 1
ATOM 912 O O . TYR A 1 122 ? -17.643 -3.119 -6.723 1.00 94.06 122 TYR A O 1
ATOM 920 N N . LEU A 1 123 ? -17.902 -0.909 -6.576 1.00 95.00 123 LEU A N 1
ATOM 921 C CA . LEU A 1 123 ? -17.580 -0.833 -5.152 1.00 95.00 123 LEU A CA 1
ATOM 922 C C . LEU A 1 123 ? -18.765 -1.191 -4.238 1.00 95.00 123 LEU A C 1
ATOM 924 O O . LEU A 1 123 ? -18.611 -1.207 -3.016 1.00 95.00 123 LEU A O 1
ATOM 928 N N . ALA A 1 124 ? -19.961 -1.428 -4.782 1.00 92.12 124 ALA A N 1
ATOM 929 C CA . ALA A 1 124 ? -21.144 -1.771 -3.993 1.00 92.12 124 ALA A CA 1
ATOM 930 C C . ALA A 1 124 ? -21.028 -3.148 -3.321 1.00 92.12 124 ALA A C 1
ATOM 932 O O . ALA A 1 124 ? -21.581 -3.346 -2.242 1.00 92.12 124 ALA A O 1
ATOM 933 N N . ASP A 1 125 ? -20.298 -4.080 -3.939 1.00 90.19 125 ASP A N 1
ATOM 934 C CA . ASP A 1 125 ? -20.116 -5.451 -3.452 1.00 90.19 125 ASP A CA 1
ATOM 935 C C . ASP A 1 125 ? -18.776 -5.674 -2.726 1.00 90.19 125 ASP A C 1
ATOM 937 O O . ASP A 1 125 ? -18.459 -6.812 -2.382 1.00 90.19 125 ASP A O 1
ATOM 941 N N . LYS A 1 126 ? -17.977 -4.619 -2.519 1.00 93.56 126 LYS A N 1
ATOM 942 C CA . LYS A 1 126 ? -16.688 -4.691 -1.822 1.00 93.56 126 LYS A CA 1
ATOM 943 C C . LYS A 1 126 ? -16.842 -4.312 -0.355 1.00 93.56 126 LYS A C 1
ATOM 945 O O . LYS A 1 126 ? -17.580 -3.388 -0.010 1.00 93.56 126 LYS A O 1
ATOM 950 N N . ASP A 1 127 ? -16.097 -5.000 0.499 1.00 93.00 127 ASP A N 1
ATOM 951 C CA . ASP A 1 127 ? -16.019 -4.678 1.923 1.00 93.00 127 ASP A CA 1
ATOM 952 C C . ASP A 1 127 ? -14.798 -3.820 2.217 1.00 93.00 127 ASP A C 1
ATOM 954 O O . ASP A 1 127 ? -14.888 -2.880 3.005 1.00 93.00 127 ASP A O 1
ATOM 958 N N . VAL A 1 128 ? -13.673 -4.113 1.552 1.00 95.62 128 VAL A N 1
ATOM 959 C CA . VAL A 1 128 ? -12.404 -3.405 1.745 1.00 95.62 128 VAL A CA 1
ATOM 960 C C . VAL A 1 128 ? -11.763 -3.061 0.402 1.00 95.62 128 VAL A C 1
ATOM 962 O O . VAL A 1 128 ? -11.668 -3.926 -0.472 1.00 95.62 128 VAL A O 1
ATOM 965 N N . ILE A 1 129 ? -11.272 -1.826 0.260 1.00 96.06 129 ILE A N 1
ATOM 966 C CA . ILE A 1 129 ? -10.371 -1.432 -0.832 1.00 96.06 129 ILE A CA 1
ATOM 967 C C . ILE A 1 129 ? -8.959 -1.129 -0.317 1.00 96.06 129 ILE A C 1
ATOM 969 O O . ILE A 1 129 ? -8.792 -0.581 0.775 1.00 96.06 129 ILE A O 1
ATOM 973 N N . LEU A 1 130 ? -7.946 -1.500 -1.103 1.00 94.75 130 LEU A N 1
ATOM 974 C CA . LEU A 1 130 ? -6.532 -1.296 -0.799 1.00 94.75 130 LEU A CA 1
ATOM 975 C C . LEU A 1 130 ? -5.863 -0.474 -1.896 1.00 94.75 130 LEU A C 1
ATOM 977 O O . LEU A 1 130 ? -5.979 -0.815 -3.071 1.00 94.75 130 LEU A O 1
ATOM 981 N N . PHE A 1 131 ? -5.116 0.555 -1.516 1.00 93.00 131 PHE A N 1
ATOM 982 C CA . PHE A 1 131 ? -4.202 1.272 -2.406 1.00 93.00 131 PHE A CA 1
ATOM 983 C C . PHE A 1 131 ? -2.772 0.873 -2.051 1.00 93.00 131 PHE A C 1
ATOM 985 O O . PHE A 1 131 ? -2.268 1.283 -1.005 1.00 93.00 131 PHE A O 1
ATOM 992 N N . LEU A 1 132 ? -2.151 0.024 -2.873 1.00 84.44 132 LEU A N 1
ATOM 993 C CA . LEU A 1 132 ? -0.851 -0.576 -2.552 1.00 84.44 132 LEU A CA 1
ATOM 994 C C . LEU A 1 132 ? 0.323 0.351 -2.887 1.00 84.44 132 LEU A C 1
ATOM 996 O O . LEU A 1 132 ? 1.278 0.429 -2.121 1.00 84.44 132 LEU A O 1
ATOM 1000 N N . ASP A 1 133 ? 0.245 1.068 -4.003 1.00 80.69 133 ASP A N 1
ATOM 1001 C CA . ASP A 1 133 ? 1.344 1.904 -4.501 1.00 80.69 133 ASP A CA 1
ATOM 1002 C C . ASP A 1 133 ? 0.882 3.127 -5.313 1.00 80.69 133 ASP A C 1
ATOM 1004 O O . ASP A 1 133 ? 1.717 3.870 -5.817 1.00 80.69 133 ASP A O 1
ATOM 1008 N N . ASP A 1 134 ? -0.425 3.378 -5.443 1.00 84.75 134 ASP A N 1
ATOM 1009 C CA . ASP A 1 134 ? -0.938 4.578 -6.111 1.00 84.75 134 ASP A CA 1
ATOM 1010 C C . ASP A 1 134 ? -2.399 4.878 -5.745 1.00 84.75 134 ASP A C 1
ATOM 1012 O O . ASP A 1 134 ? -3.061 4.114 -5.040 1.00 84.75 134 ASP A O 1
ATOM 1016 N N . LYS A 1 135 ? -2.904 6.016 -6.226 1.00 89.69 135 LYS A N 1
ATOM 1017 C CA . LYS A 1 135 ? -4.236 6.564 -5.963 1.00 89.69 135 LYS A CA 1
ATOM 1018 C C . LYS A 1 135 ? -4.878 7.105 -7.254 1.00 89.69 135 LYS A C 1
ATOM 1020 O O . LYS A 1 135 ? -4.174 7.560 -8.154 1.00 89.69 135 LYS A O 1
ATOM 1025 N N . PRO A 1 136 ? -6.221 7.148 -7.353 1.00 91.50 136 PRO A N 1
ATOM 1026 C CA . PRO A 1 136 ? -6.882 7.662 -8.546 1.00 91.50 136 PRO A CA 1
ATOM 1027 C C . PRO A 1 136 ? -6.666 9.171 -8.721 1.00 91.50 136 PRO A C 1
ATOM 1029 O O . PRO A 1 136 ? -6.730 9.953 -7.768 1.00 91.50 136 PRO A O 1
ATOM 1032 N N . THR A 1 137 ? -6.484 9.597 -9.970 1.00 88.44 137 THR A N 1
ATOM 1033 C CA . THR A 1 137 ? -6.315 11.012 -10.344 1.00 88.44 137 THR A CA 1
ATOM 1034 C C . THR A 1 137 ? -7.595 11.640 -10.900 1.00 88.44 137 THR A C 1
ATOM 1036 O O . THR A 1 137 ? -7.845 12.822 -10.647 1.00 88.44 137 THR A O 1
ATOM 1039 N N . ASP A 1 138 ? -8.427 10.848 -11.582 1.00 93.94 138 ASP A N 1
ATOM 1040 C CA . ASP A 1 138 ? -9.710 11.270 -12.151 1.00 93.94 138 ASP A CA 1
ATOM 1041 C C . ASP A 1 138 ? -10.751 11.625 -11.074 1.00 93.94 138 ASP A C 1
ATOM 1043 O O . ASP A 1 138 ? -10.899 10.927 -10.067 1.00 93.94 138 ASP A O 1
ATOM 1047 N N . ALA A 1 139 ? -11.505 12.704 -11.303 1.00 96.12 139 ALA A N 1
ATOM 1048 C CA . ALA A 1 139 ? -12.475 13.224 -10.342 1.00 96.12 139 ALA A CA 1
ATOM 1049 C C . ALA A 1 139 ? -13.601 12.226 -10.019 1.00 96.12 139 ALA A C 1
ATOM 1051 O O . ALA A 1 139 ? -14.018 12.131 -8.865 1.00 96.12 139 ALA A O 1
ATOM 1052 N N . SER A 1 140 ? -14.073 11.455 -11.004 1.00 96.81 140 SER A N 1
ATOM 1053 C CA . SER A 1 140 ? -15.158 10.491 -10.798 1.00 96.81 140 SER A CA 1
ATOM 1054 C C . SER A 1 140 ? -14.714 9.322 -9.916 1.00 96.81 140 SER A C 1
ATOM 1056 O O . SER A 1 140 ? -15.426 8.958 -8.975 1.00 96.81 140 SER A O 1
ATOM 1058 N N . HIS A 1 141 ? -13.499 8.812 -10.142 1.00 96.25 141 HIS A N 1
ATOM 1059 C CA . HIS A 1 141 ? -12.907 7.754 -9.327 1.00 96.25 141 HIS A CA 1
ATOM 1060 C C . HIS A 1 141 ? -12.651 8.238 -7.893 1.00 96.25 141 HIS A C 1
ATOM 1062 O O . HIS A 1 141 ? -12.995 7.551 -6.930 1.00 96.25 141 HIS A O 1
ATOM 1068 N N . LYS A 1 142 ? -12.122 9.460 -7.735 1.00 97.38 142 LYS A N 1
ATOM 1069 C CA . LYS A 1 142 ? -11.938 10.101 -6.424 1.00 97.38 142 LYS A CA 1
ATOM 1070 C C . LYS A 1 142 ? -13.247 10.156 -5.632 1.00 97.38 142 LYS A C 1
ATOM 1072 O O . LYS A 1 142 ? -13.293 9.730 -4.479 1.00 97.38 142 LYS A O 1
ATOM 1077 N N . SER A 1 143 ? -14.331 10.616 -6.257 1.00 97.94 143 SER A N 1
ATOM 1078 C CA . SER A 1 143 ? -15.633 10.698 -5.588 1.00 97.94 143 SER A CA 1
ATOM 1079 C C . SER A 1 143 ? -16.239 9.327 -5.258 1.00 97.94 143 SER A C 1
ATOM 1081 O O . SER A 1 143 ? -16.939 9.207 -4.254 1.00 97.94 143 SER A O 1
ATOM 1083 N N . ALA A 1 144 ? -15.985 8.289 -6.061 1.00 98.00 144 ALA A N 1
ATOM 1084 C CA . ALA A 1 144 ? -16.445 6.931 -5.758 1.00 98.00 144 ALA A CA 1
ATOM 1085 C C . ALA A 1 144 ? -15.755 6.355 -4.507 1.00 98.00 144 ALA A C 1
ATOM 1087 O O . ALA A 1 144 ? -16.411 5.731 -3.671 1.00 98.00 144 ALA A O 1
ATOM 1088 N N . VAL A 1 145 ? -14.452 6.615 -4.339 1.00 97.88 145 VAL A N 1
ATOM 1089 C CA . VAL A 1 145 ? -13.691 6.240 -3.132 1.00 97.88 145 VAL A CA 1
ATOM 1090 C C . VAL A 1 145 ? -14.240 6.960 -1.906 1.00 97.88 145 VAL A C 1
ATOM 1092 O O . VAL A 1 145 ? -14.496 6.323 -0.888 1.00 97.88 145 VAL A O 1
ATOM 1095 N N . GLU A 1 146 ? -14.480 8.267 -2.016 1.00 97.44 146 GLU A N 1
ATOM 1096 C CA . GLU A 1 146 ? -15.057 9.063 -0.931 1.00 97.44 146 GLU A CA 1
ATOM 1097 C C . GLU A 1 146 ? -16.419 8.522 -0.484 1.00 97.44 146 GLU A C 1
ATOM 1099 O O . GLU A 1 146 ? -16.620 8.242 0.698 1.00 97.44 146 GLU A O 1
ATOM 1104 N N . ARG A 1 147 ? -17.333 8.264 -1.424 1.00 97.50 147 ARG A N 1
ATOM 1105 C CA . ARG A 1 147 ? -18.637 7.668 -1.099 1.00 97.50 147 ARG A CA 1
ATOM 1106 C C . ARG A 1 147 ? -18.519 6.265 -0.516 1.00 97.50 147 ARG A C 1
ATOM 1108 O O . ARG A 1 147 ? -19.352 5.880 0.302 1.00 97.50 147 ARG A O 1
ATOM 1115 N N . PHE A 1 148 ? -17.540 5.474 -0.955 1.00 96.69 148 PHE A N 1
ATOM 1116 C CA . PHE A 1 148 ? -17.296 4.133 -0.426 1.00 96.69 148 PHE A CA 1
ATOM 1117 C C . PHE A 1 148 ? -16.873 4.168 1.043 1.00 96.69 148 PHE A C 1
ATOM 1119 O O . PHE A 1 148 ? -17.421 3.422 1.855 1.00 96.69 148 PHE A O 1
ATOM 1126 N N . THR A 1 149 ? -15.958 5.061 1.413 1.00 95.44 149 THR A N 1
ATOM 1127 C CA . THR A 1 149 ? -15.477 5.149 2.796 1.00 95.44 149 THR A CA 1
ATOM 1128 C C . THR A 1 149 ? -16.484 5.851 3.707 1.00 95.44 149 THR A C 1
ATOM 1130 O O . THR A 1 149 ? -16.665 5.422 4.845 1.00 95.44 149 THR A O 1
ATOM 1133 N N . GLN A 1 150 ? -17.222 6.850 3.205 1.00 93.38 150 GLN A N 1
ATOM 1134 C CA . GLN A 1 150 ? -18.302 7.528 3.941 1.00 93.38 150 GLN A CA 1
ATOM 1135 C C . GLN A 1 150 ? -19.458 6.591 4.319 1.00 93.38 150 GLN A C 1
ATOM 1137 O O . GLN A 1 150 ? -20.056 6.758 5.378 1.00 93.38 150 GLN A O 1
ATOM 1142 N N . ARG A 1 151 ? -19.757 5.571 3.501 1.00 90.94 151 ARG A N 1
ATOM 1143 C CA . ARG A 1 151 ? -20.759 4.538 3.834 1.00 90.94 151 ARG A CA 1
ATOM 1144 C C . ARG A 1 151 ? -20.211 3.390 4.695 1.00 90.94 151 ARG A C 1
ATOM 1146 O O . ARG A 1 151 ? -20.850 2.346 4.796 1.00 90.94 151 ARG A O 1
ATOM 1153 N N . GLY A 1 152 ? -19.018 3.547 5.271 1.00 90.75 152 GLY A N 1
ATOM 1154 C CA . GLY A 1 152 ? -18.392 2.544 6.136 1.00 90.75 152 GLY A CA 1
ATOM 1155 C C . GLY A 1 152 ? -17.709 1.396 5.389 1.00 90.75 152 GLY A C 1
ATOM 1156 O O . GLY A 1 152 ? -17.582 0.302 5.936 1.00 90.75 152 GLY A O 1
ATOM 1157 N N . GLY A 1 153 ? -17.308 1.596 4.131 1.00 94.31 153 GLY A N 1
ATOM 1158 C CA . GLY A 1 153 ? -16.385 0.689 3.451 1.00 94.31 153 GLY A CA 1
ATOM 1159 C C . GLY A 1 153 ? -14.986 0.754 4.072 1.00 94.31 153 GLY A C 1
ATOM 1160 O O . GLY A 1 153 ? -14.492 1.839 4.386 1.00 94.31 153 GLY A O 1
ATOM 1161 N N . GLY A 1 154 ? -14.355 -0.405 4.260 1.00 95.38 154 GLY A N 1
ATOM 1162 C CA . GLY A 1 154 ? -13.014 -0.520 4.819 1.00 95.38 154 GLY A CA 1
ATOM 1163 C C . GLY A 1 154 ? -11.941 -0.045 3.840 1.00 95.38 154 GLY A C 1
ATOM 1164 O O . GLY A 1 154 ? -11.982 -0.365 2.656 1.00 95.38 154 GLY A O 1
ATOM 1165 N N . PHE A 1 155 ? -10.944 0.690 4.312 1.00 96.88 155 PHE A N 1
ATOM 1166 C CA . PHE A 1 155 ? -9.878 1.216 3.462 1.00 96.88 155 PHE A CA 1
ATOM 1167 C C . PHE A 1 155 ? -8.495 0.965 4.056 1.00 96.88 155 PHE A C 1
ATOM 1169 O O . PHE A 1 155 ? -8.277 1.188 5.246 1.00 96.88 155 PHE A O 1
ATOM 1176 N N . MET A 1 156 ? -7.536 0.568 3.224 1.00 95.62 156 MET A N 1
ATOM 1177 C CA . MET A 1 156 ? -6.122 0.582 3.593 1.00 95.62 156 MET A CA 1
ATOM 1178 C C . MET A 1 156 ? -5.281 1.217 2.486 1.00 95.62 156 MET A C 1
ATOM 1180 O O . MET A 1 156 ? -5.416 0.842 1.328 1.00 95.62 156 MET A O 1
ATOM 1184 N N . SER A 1 157 ? -4.392 2.147 2.824 1.00 93.19 157 SER A N 1
ATOM 1185 C CA . SER A 1 157 ? -3.422 2.709 1.872 1.00 93.19 157 SER A CA 1
ATOM 1186 C C . SER A 1 157 ? -2.005 2.502 2.364 1.00 93.19 157 SER A C 1
ATOM 1188 O O . SER A 1 157 ? -1.755 2.556 3.568 1.00 93.19 157 SER A O 1
ATOM 1190 N N . PHE A 1 158 ? -1.086 2.328 1.420 1.00 88.00 158 PHE A N 1
ATOM 1191 C CA . PHE A 1 158 ? 0.314 2.045 1.686 1.00 88.00 158 PHE A CA 1
ATOM 1192 C C . PHE A 1 158 ? 1.221 3.120 1.092 1.00 88.00 158 PHE A C 1
ATOM 1194 O O . PHE A 1 158 ? 1.046 3.539 -0.049 1.00 88.00 158 PHE A O 1
ATOM 1201 N N . HIS A 1 159 ? 2.202 3.543 1.881 1.00 85.81 159 HIS A N 1
ATOM 1202 C CA . HIS A 1 159 ? 3.390 4.268 1.456 1.00 85.81 159 HIS A CA 1
ATOM 1203 C C . HIS A 1 159 ? 3.105 5.384 0.429 1.00 85.81 159 HIS A C 1
ATOM 1205 O O . HIS A 1 159 ? 2.433 6.376 0.725 1.00 85.81 159 HIS A O 1
ATOM 1211 N N . VAL A 1 160 ? 3.592 5.219 -0.802 1.00 83.44 160 VAL A N 1
ATOM 1212 C CA . VAL A 1 160 ? 3.523 6.231 -1.860 1.00 83.44 160 VAL A CA 1
ATOM 1213 C C . VAL A 1 160 ? 2.090 6.515 -2.339 1.00 83.44 160 VAL A C 1
ATOM 1215 O O . VAL A 1 160 ? 1.832 7.598 -2.862 1.00 83.44 160 VAL A O 1
ATOM 1218 N N . ALA A 1 161 ? 1.109 5.651 -2.054 1.00 88.31 161 ALA A N 1
ATOM 1219 C CA . ALA A 1 161 ? -0.300 5.929 -2.348 1.00 88.31 161 ALA A CA 1
ATOM 1220 C C . ALA A 1 161 ? -0.875 7.117 -1.546 1.00 88.31 161 ALA A C 1
ATOM 1222 O O . ALA A 1 161 ? -1.958 7.618 -1.861 1.00 88.31 161 ALA A O 1
ATOM 1223 N N . ALA A 1 162 ? -0.160 7.615 -0.531 1.00 90.94 162 ALA A N 1
ATOM 1224 C CA . ALA A 1 162 ? -0.474 8.877 0.137 1.00 90.94 162 ALA A CA 1
ATOM 1225 C C . ALA A 1 162 ? 0.450 10.044 -0.240 1.00 90.94 162 ALA A C 1
ATOM 1227 O O . ALA A 1 162 ? 0.222 11.167 0.216 1.00 90.94 162 ALA A O 1
ATOM 1228 N N . PHE A 1 163 ? 1.469 9.818 -1.074 1.00 88.75 163 PHE A N 1
ATOM 1229 C CA . PHE A 1 163 ? 2.414 10.855 -1.471 1.00 88.75 163 PHE A CA 1
ATOM 1230 C C . PHE A 1 163 ? 1.715 11.973 -2.251 1.00 88.75 163 PHE A C 1
ATOM 1232 O O . PHE A 1 163 ? 0.939 11.722 -3.178 1.00 88.75 163 PHE A O 1
ATOM 1239 N N . THR A 1 164 ? 2.022 13.215 -1.881 1.00 90.81 164 THR A N 1
ATOM 1240 C CA . THR A 1 164 ? 1.685 14.423 -2.635 1.00 90.81 164 THR A CA 1
ATOM 1241 C C . THR A 1 164 ? 2.571 15.580 -2.181 1.00 90.81 164 THR A C 1
ATOM 1243 O O . THR A 1 164 ? 2.925 15.682 -1.005 1.00 90.81 164 THR A O 1
ATOM 1246 N N . THR A 1 165 ? 2.905 16.485 -3.097 1.00 93.25 165 THR A N 1
ATOM 1247 C CA . THR A 1 165 ? 3.473 17.806 -2.773 1.00 93.25 165 THR A CA 1
ATOM 1248 C C . THR A 1 165 ? 2.412 18.909 -2.803 1.00 93.25 165 THR A C 1
ATOM 1250 O O . THR A 1 165 ? 2.701 20.051 -2.446 1.00 93.25 165 THR A O 1
ATOM 1253 N N . ASN A 1 166 ? 1.181 18.573 -3.206 1.00 95.69 166 ASN A N 1
ATOM 1254 C CA . ASN A 1 166 ? 0.042 19.474 -3.270 1.00 95.69 166 ASN A CA 1
ATOM 1255 C C . ASN A 1 166 ? -1.234 18.771 -2.787 1.00 95.69 166 ASN A C 1
ATOM 1257 O O . ASN A 1 166 ? -2.087 18.371 -3.574 1.00 95.69 166 ASN A O 1
ATOM 1261 N N . ALA A 1 167 ? -1.416 18.702 -1.473 1.00 96.31 167 ALA A N 1
ATOM 1262 C CA . ALA A 1 167 ? -2.564 18.092 -0.818 1.00 96.31 167 ALA A CA 1
ATOM 1263 C C . ALA A 1 167 ? -3.909 18.681 -1.266 1.00 96.31 167 ALA A C 1
ATOM 1265 O O . ALA A 1 167 ? -4.932 18.011 -1.156 1.00 96.31 167 ALA A O 1
ATOM 1266 N N . ASN A 1 168 ? -3.931 19.899 -1.819 1.00 96.38 168 ASN A N 1
ATOM 1267 C CA . ASN A 1 168 ? -5.151 20.505 -2.347 1.00 96.38 168 ASN A CA 1
ATOM 1268 C C . ASN A 1 168 ? -5.630 19.866 -3.662 1.00 96.38 168 ASN A C 1
ATOM 1270 O O . ASN A 1 168 ? -6.793 20.039 -4.013 1.00 96.38 168 ASN A O 1
ATOM 1274 N N . GLU A 1 169 ? -4.795 19.082 -4.358 1.00 94.94 169 GLU A N 1
ATOM 1275 C CA . GLU A 1 169 ? -5.200 18.312 -5.549 1.00 94.94 169 GLU A CA 1
ATOM 1276 C C . GLU A 1 169 ? -6.295 17.275 -5.246 1.00 94.94 169 GLU A C 1
ATOM 1278 O O . GLU A 1 169 ? -7.043 16.838 -6.130 1.00 94.94 169 GLU A O 1
ATOM 1283 N N . TRP A 1 170 ? -6.371 16.867 -3.978 1.00 97.31 170 TRP A N 1
ATOM 1284 C CA . TRP A 1 170 ? -7.437 16.053 -3.426 1.00 97.31 170 TRP A CA 1
ATOM 1285 C C . TRP A 1 170 ? -7.536 16.292 -1.915 1.00 97.31 170 TRP A C 1
ATOM 1287 O O . TRP A 1 170 ? -7.219 15.426 -1.098 1.00 97.31 170 TRP A O 1
ATOM 1297 N N . ALA A 1 171 ? -7.977 17.500 -1.551 1.00 97.31 171 ALA A N 1
ATOM 1298 C CA . ALA A 1 171 ? -7.969 17.987 -0.169 1.00 97.31 171 ALA A CA 1
ATOM 1299 C C . ALA A 1 171 ? -8.648 17.032 0.823 1.00 97.31 171 ALA A C 1
ATOM 1301 O O . ALA A 1 171 ? -8.110 16.797 1.903 1.00 97.31 171 ALA A O 1
ATOM 1302 N N . TRP A 1 172 ? -9.788 16.440 0.450 1.00 97.44 172 TRP A N 1
ATOM 1303 C CA . TRP A 1 172 ? -10.459 15.448 1.290 1.00 97.44 172 TRP A CA 1
ATOM 1304 C C . TRP A 1 172 ? -9.547 14.251 1.592 1.00 97.44 172 TRP A C 1
ATOM 1306 O O . TRP A 1 172 ? -9.386 13.905 2.757 1.00 97.44 172 TRP A O 1
ATOM 1316 N N . TYR A 1 173 ? -8.892 13.659 0.590 1.00 97.75 173 TYR A N 1
ATOM 1317 C CA . TYR A 1 173 ? -8.059 12.470 0.782 1.00 97.75 173 TYR A CA 1
ATOM 1318 C C . TYR A 1 173 ? -6.850 12.761 1.679 1.00 97.75 173 TYR A C 1
AT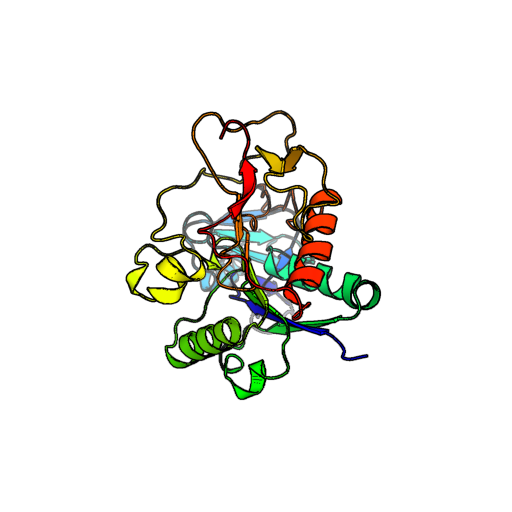OM 1320 O O . TYR A 1 173 ? -6.660 12.103 2.701 1.00 97.75 173 TYR A O 1
ATOM 1328 N N . HIS A 1 174 ? -6.074 13.798 1.359 1.00 96.56 174 HIS A N 1
ATOM 1329 C CA . HIS A 1 174 ? -4.821 14.077 2.065 1.00 96.56 174 HIS A CA 1
ATOM 1330 C C . HIS A 1 174 ? -5.008 14.789 3.405 1.00 96.56 174 HIS A C 1
ATOM 1332 O O . HIS A 1 174 ? -4.317 14.456 4.365 1.00 96.56 174 HIS A O 1
ATOM 1338 N N . ASN A 1 175 ? -5.929 15.750 3.507 1.00 95.62 175 ASN A N 1
ATOM 1339 C CA . ASN A 1 175 ? -6.067 16.574 4.713 1.00 95.62 175 ASN A CA 1
ATOM 1340 C C . ASN A 1 175 ? -7.137 16.046 5.672 1.00 95.62 175 ASN A C 1
ATOM 1342 O O . ASN A 1 175 ? -6.995 16.202 6.882 1.00 95.62 175 ASN A O 1
ATOM 1346 N N . THR A 1 176 ? -8.209 15.437 5.156 1.00 95.56 176 THR A N 1
ATOM 1347 C CA . THR A 1 176 ? -9.349 15.008 5.982 1.00 95.56 176 THR A CA 1
ATOM 1348 C C . THR A 1 176 ? -9.348 13.513 6.250 1.00 95.56 176 THR A C 1
ATOM 1350 O O . THR A 1 176 ? -9.512 13.117 7.397 1.00 95.56 176 THR A O 1
ATOM 1353 N N . PHE A 1 177 ? -9.198 12.687 5.218 1.00 96.69 177 PHE A N 1
ATOM 1354 C CA . PHE A 1 177 ? -9.375 11.242 5.288 1.00 96.69 177 PHE A CA 1
ATOM 1355 C C . PHE A 1 177 ? -8.127 10.551 5.837 1.00 96.69 177 PHE A C 1
ATOM 1357 O O . PHE A 1 177 ? -8.200 9.941 6.901 1.00 96.69 177 PHE A O 1
ATOM 1364 N N . LEU A 1 178 ? -6.974 10.709 5.180 1.00 95.31 178 LEU A N 1
ATOM 1365 C CA . LEU A 1 178 ? -5.696 10.228 5.706 1.00 95.31 178 LEU A CA 1
ATOM 1366 C C . LEU A 1 178 ? -5.157 11.158 6.802 1.00 95.31 178 LEU A C 1
ATOM 1368 O O . LEU A 1 178 ? -4.654 10.698 7.828 1.00 95.31 178 LEU A O 1
ATOM 1372 N N . GLY A 1 179 ? -5.266 12.470 6.569 1.00 93.00 179 GLY A N 1
ATOM 1373 C CA . GLY A 1 179 ? -4.652 13.523 7.380 1.00 93.00 179 GLY A CA 1
ATOM 1374 C C . GLY A 1 179 ? -3.117 13.506 7.335 1.00 93.00 179 GLY A C 1
ATOM 1375 O O . GLY A 1 179 ? -2.468 13.779 8.340 1.00 93.00 179 GLY A O 1
ATOM 1376 N N . THR A 1 180 ? -2.544 13.158 6.180 1.00 90.19 180 THR A N 1
ATOM 1377 C CA . THR A 1 180 ? -1.101 13.232 5.895 1.00 90.19 180 THR A CA 1
ATOM 1378 C C . THR A 1 180 ? -0.637 14.642 5.550 1.00 90.19 180 THR A C 1
ATOM 1380 O O . THR A 1 180 ? 0.518 14.982 5.787 1.00 90.19 180 THR A O 1
ATOM 1383 N N . GLY A 1 181 ? -1.507 15.451 4.937 1.00 92.69 181 GLY A N 1
ATOM 1384 C CA . GLY A 1 181 ? -1.106 16.710 4.313 1.00 92.69 181 GLY A CA 1
ATOM 1385 C C . GLY A 1 181 ? -0.067 16.520 3.201 1.00 92.69 181 GLY A C 1
ATOM 1386 O O . GLY A 1 181 ? -0.024 15.476 2.545 1.00 92.69 181 GLY A O 1
ATOM 1387 N N . ASN A 1 182 ? 0.753 17.554 2.985 1.00 90.94 182 ASN A N 1
ATOM 1388 C CA . ASN A 1 182 ? 1.881 17.522 2.051 1.00 90.94 182 ASN A CA 1
ATOM 1389 C C . ASN A 1 182 ? 3.035 16.692 2.608 1.00 90.94 182 ASN A C 1
ATOM 1391 O O . ASN A 1 182 ? 3.381 16.816 3.786 1.00 90.94 182 ASN A O 1
ATOM 1395 N N . PHE A 1 183 ? 3.708 15.961 1.722 1.00 85.62 183 PHE A N 1
ATOM 1396 C CA . PHE A 1 183 ? 5.001 15.362 2.008 1.00 85.62 183 PHE A CA 1
ATOM 1397 C C . PHE A 1 183 ? 5.989 16.413 2.541 1.00 85.62 183 PHE A C 1
ATOM 1399 O O . PHE A 1 183 ? 6.092 17.512 1.996 1.00 85.62 183 PHE A O 1
ATOM 1406 N N . GLN A 1 184 ? 6.707 16.063 3.611 1.00 83.25 184 GLN A N 1
ATOM 1407 C CA . GLN A 1 184 ? 7.668 16.951 4.273 1.00 83.25 184 GLN A CA 1
ATOM 1408 C C . GLN A 1 184 ? 9.110 16.514 4.002 1.00 83.25 184 GLN A C 1
ATOM 1410 O O . GLN A 1 184 ? 9.897 17.264 3.432 1.00 83.25 184 GLN A O 1
ATOM 1415 N N . LYS A 1 185 ? 9.461 15.300 4.438 1.00 76.75 185 LYS A N 1
ATOM 1416 C CA . LYS A 1 185 ? 10.806 14.725 4.342 1.00 76.75 185 LYS A CA 1
ATOM 1417 C C . LYS A 1 185 ? 10.753 13.205 4.494 1.00 76.75 185 LYS A C 1
ATOM 1419 O O . LYS A 1 185 ? 9.796 12.671 5.052 1.00 76.75 185 LYS A O 1
ATOM 1424 N N . ASN A 1 186 ? 11.810 12.531 4.056 1.00 73.62 186 ASN A N 1
ATOM 1425 C CA . ASN A 1 186 ? 12.039 11.103 4.260 1.00 73.62 186 ASN A CA 1
ATOM 1426 C C . ASN A 1 186 ? 13.510 10.840 4.604 1.00 73.62 186 ASN A C 1
ATOM 1428 O O . ASN A 1 186 ? 14.384 11.639 4.268 1.00 73.62 186 ASN A O 1
ATOM 1432 N N . THR A 1 187 ? 13.786 9.698 5.229 1.00 68.88 187 THR A N 1
ATOM 1433 C CA . THR A 1 187 ? 15.135 9.126 5.225 1.00 68.88 187 THR A CA 1
ATOM 1434 C C . THR A 1 187 ? 15.407 8.484 3.863 1.00 68.88 187 THR A C 1
ATOM 1436 O O . THR A 1 187 ? 14.487 8.015 3.184 1.00 68.88 187 THR A O 1
ATOM 1439 N N . TRP A 1 188 ? 16.665 8.503 3.421 1.00 58.09 188 TRP A N 1
ATOM 1440 C CA . TRP A 1 188 ? 17.061 7.872 2.163 1.00 58.09 188 TRP A CA 1
ATOM 1441 C C . TRP A 1 188 ? 17.549 6.446 2.427 1.00 58.09 188 TRP A C 1
ATOM 1443 O O . TRP A 1 188 ? 18.442 6.255 3.250 1.00 58.09 188 TRP A O 1
ATOM 1453 N N . LYS A 1 189 ? 16.994 5.485 1.674 1.00 62.06 189 LYS A N 1
ATOM 1454 C CA . LYS A 1 189 ? 17.004 4.025 1.911 1.00 62.06 189 LYS A CA 1
ATOM 1455 C C . LYS A 1 189 ? 16.098 3.574 3.073 1.00 62.06 189 LYS A C 1
ATOM 1457 O O . LYS A 1 189 ? 15.973 4.302 4.061 1.00 62.06 189 LYS A O 1
ATOM 1462 N N . PRO A 1 190 ? 15.485 2.376 2.984 1.00 62.56 190 PRO A N 1
ATOM 1463 C CA . PRO A 1 190 ? 14.741 1.787 4.093 1.00 62.56 190 PRO A CA 1
ATOM 1464 C C . PRO A 1 190 ? 15.599 1.752 5.353 1.00 62.56 190 PRO A C 1
ATOM 1466 O O . PRO A 1 190 ? 16.659 1.137 5.385 1.00 62.56 190 PRO A O 1
ATOM 1469 N N . THR A 1 191 ? 15.158 2.485 6.371 1.00 65.19 191 THR A N 1
ATOM 1470 C CA . THR A 1 191 ? 15.878 2.613 7.637 1.00 65.19 191 THR A CA 1
ATOM 1471 C C . THR A 1 191 ? 15.191 1.722 8.665 1.00 65.19 191 THR A C 1
ATOM 1473 O O . THR A 1 191 ? 14.010 1.951 8.949 1.00 65.19 191 THR A O 1
ATOM 1476 N N . PRO A 1 192 ? 15.883 0.717 9.216 1.00 70.75 192 PRO A N 1
ATOM 1477 C CA . PRO A 1 192 ? 15.333 -0.119 10.270 1.00 70.75 192 PRO A CA 1
ATOM 1478 C C . PRO A 1 192 ? 14.927 0.711 11.494 1.00 70.75 192 PRO A C 1
ATOM 1480 O O . PRO A 1 192 ? 15.489 1.772 11.761 1.00 70.75 192 PRO A O 1
ATOM 1483 N N . ALA A 1 193 ? 13.903 0.256 12.208 1.00 72.81 193 ALA A N 1
ATOM 1484 C CA . ALA A 1 193 ? 13.379 0.918 13.395 1.00 72.81 193 ALA A CA 1
ATOM 1485 C C . ALA A 1 193 ? 12.819 -0.110 14.375 1.00 72.81 193 ALA A C 1
ATOM 1487 O O . ALA A 1 193 ? 12.319 -1.154 13.968 1.00 72.81 193 ALA A O 1
ATOM 1488 N N . THR A 1 194 ? 12.802 0.203 15.668 1.00 79.75 194 THR A N 1
ATOM 1489 C CA . THR A 1 194 ? 11.912 -0.507 16.597 1.00 79.75 194 THR A CA 1
ATOM 1490 C C . THR A 1 194 ? 10.580 0.227 16.635 1.00 79.75 194 THR A C 1
ATOM 1492 O O . THR A 1 194 ? 10.539 1.402 16.982 1.00 79.75 194 THR A O 1
ATOM 1495 N N . LEU A 1 195 ? 9.486 -0.449 16.298 1.00 83.25 195 LEU A N 1
ATOM 1496 C CA . LEU A 1 195 ? 8.142 0.098 16.451 1.00 83.25 195 LEU A CA 1
ATOM 1497 C C . LEU A 1 195 ? 7.615 -0.178 17.858 1.00 83.25 195 LEU A C 1
ATOM 1499 O O . LEU A 1 195 ? 7.814 -1.271 18.392 1.00 83.25 195 LEU A O 1
ATOM 1503 N N . ARG A 1 196 ? 6.907 0.793 18.437 1.00 85.00 196 ARG A N 1
ATOM 1504 C CA . ARG A 1 196 ? 6.039 0.636 19.607 1.00 85.00 196 ARG A CA 1
ATOM 1505 C C . ARG A 1 196 ? 4.598 0.482 19.147 1.00 85.00 196 ARG A C 1
ATOM 1507 O O . ARG A 1 196 ? 4.122 1.233 18.299 1.00 85.00 196 ARG A O 1
ATOM 1514 N N . THR A 1 197 ? 3.906 -0.487 19.732 1.00 88.88 197 THR A N 1
ATOM 1515 C CA . THR A 1 197 ? 2.458 -0.642 19.578 1.00 88.88 197 THR A CA 1
ATOM 1516 C C . THR A 1 197 ? 1.760 0.315 20.540 1.00 88.88 197 THR A C 1
ATOM 1518 O O . THR A 1 197 ? 1.706 0.037 21.738 1.00 88.88 197 THR A O 1
ATOM 1521 N N . GLU A 1 198 ? 1.245 1.430 20.019 1.00 86.56 198 GLU A N 1
ATOM 1522 C CA . GLU A 1 198 ? 0.646 2.515 20.815 1.00 86.56 198 GLU A CA 1
ATOM 1523 C C . GLU A 1 198 ? -0.660 2.089 21.492 1.00 86.56 198 GLU A C 1
ATOM 1525 O O . GLU A 1 198 ? -0.845 2.247 22.697 1.00 86.56 198 GLU A O 1
ATOM 1530 N N . ASP A 1 199 ? -1.558 1.474 20.724 1.00 87.75 199 ASP A N 1
ATOM 1531 C CA . ASP A 1 199 ? -2.835 0.971 21.216 1.00 87.75 199 ASP A CA 1
ATOM 1532 C C . ASP A 1 199 ? -2.838 -0.553 21.139 1.00 87.75 199 ASP A C 1
ATOM 1534 O O . ASP A 1 199 ? -3.006 -1.130 20.070 1.00 87.75 199 ASP A O 1
ATOM 1538 N N . ARG A 1 200 ? -2.655 -1.230 22.276 1.00 91.38 200 ARG A N 1
ATOM 1539 C CA . ARG A 1 200 ? -2.698 -2.703 22.366 1.00 91.38 200 ARG A CA 1
ATOM 1540 C C . ARG A 1 200 ? -4.095 -3.255 22.651 1.00 91.38 200 ARG A C 1
ATOM 1542 O O . ARG A 1 200 ? -4.243 -4.451 22.881 1.00 91.38 200 ARG A O 1
ATOM 1549 N N . THR A 1 201 ? -5.118 -2.407 22.663 1.00 88.88 201 THR A N 1
ATOM 1550 C CA . THR A 1 201 ? -6.521 -2.826 22.807 1.00 88.88 201 THR A CA 1
ATOM 1551 C C . THR A 1 201 ? -7.232 -2.880 21.459 1.00 88.88 201 THR A C 1
ATOM 1553 O O . THR A 1 201 ? -8.184 -3.646 21.287 1.00 88.88 201 THR A O 1
ATOM 1556 N N . HIS A 1 202 ? -6.731 -2.124 20.479 1.00 89.75 202 HIS A N 1
ATOM 1557 C CA . HIS A 1 202 ? -7.285 -2.079 19.139 1.00 89.75 202 HIS A CA 1
ATOM 1558 C C . HIS A 1 202 ? -7.282 -3.470 18.466 1.00 89.75 202 HIS A C 1
ATOM 1560 O O . HIS A 1 202 ? -6.290 -4.204 18.545 1.00 89.75 202 HIS A O 1
ATOM 1566 N N . PRO A 1 203 ? -8.363 -3.869 17.762 1.00 91.12 203 PRO A N 1
ATOM 1567 C CA . PRO A 1 203 ? -8.467 -5.207 17.178 1.00 91.12 203 PRO A CA 1
ATOM 1568 C C . PRO A 1 203 ? -7.326 -5.587 16.229 1.00 91.12 203 PRO A C 1
ATOM 1570 O O . PRO A 1 203 ? -6.967 -6.758 16.193 1.00 91.12 203 PRO A O 1
ATOM 1573 N N . ALA A 1 204 ? -6.745 -4.616 15.515 1.00 91.31 204 ALA A N 1
ATOM 1574 C CA . ALA A 1 204 ? -5.620 -4.834 14.599 1.00 91.31 204 ALA A CA 1
ATOM 1575 C C . ALA A 1 204 ? -4.265 -5.083 15.297 1.00 91.31 204 ALA A C 1
ATOM 1577 O O . ALA A 1 204 ? -3.331 -5.561 14.663 1.00 91.31 204 ALA A O 1
ATOM 1578 N N . THR A 1 205 ? -4.129 -4.741 16.580 1.00 93.06 205 THR A N 1
ATOM 1579 C CA . THR A 1 205 ? -2.830 -4.679 17.281 1.00 93.06 205 THR A CA 1
ATOM 1580 C C . THR A 1 205 ? -2.811 -5.414 18.621 1.00 93.06 205 THR A C 1
ATOM 1582 O O . THR A 1 205 ? -1.740 -5.630 19.186 1.00 93.06 205 THR A O 1
ATOM 1585 N N . ARG A 1 206 ? -3.963 -5.862 19.135 1.00 91.19 206 ARG A N 1
ATOM 1586 C CA . ARG A 1 206 ? -4.078 -6.570 20.425 1.00 91.19 206 ARG A CA 1
ATOM 1587 C C . ARG A 1 206 ? -3.252 -7.852 20.548 1.00 91.19 206 ARG A C 1
ATOM 1589 O O . ARG A 1 206 ? -2.900 -8.249 21.653 1.00 91.19 206 ARG A O 1
ATOM 1596 N N . ASN A 1 207 ? -2.928 -8.482 19.421 1.00 91.88 207 ASN A N 1
ATOM 1597 C CA . ASN A 1 207 ? -2.128 -9.707 19.366 1.00 91.88 207 ASN A CA 1
ATOM 1598 C C . ASN A 1 207 ? -0.629 -9.439 19.145 1.00 91.88 207 ASN A C 1
ATOM 1600 O O . ASN A 1 207 ? 0.143 -10.375 18.948 1.00 91.88 207 ASN A O 1
ATOM 1604 N N . LEU A 1 208 ? -0.207 -8.172 19.161 1.00 92.19 208 LEU A N 1
ATOM 1605 C CA . LEU A 1 208 ? 1.175 -7.774 18.919 1.00 92.19 208 LEU A CA 1
ATOM 1606 C C . LEU A 1 208 ? 1.938 -7.554 20.236 1.00 92.19 208 LEU A C 1
ATOM 1608 O O . LEU A 1 208 ? 1.342 -7.222 21.276 1.00 92.19 208 LEU A O 1
ATOM 1612 N N . PRO A 1 209 ? 3.274 -7.723 20.221 1.00 91.06 209 PRO A N 1
ATOM 1613 C CA . PRO A 1 209 ? 4.114 -7.329 21.344 1.00 91.06 209 PRO A CA 1
ATOM 1614 C C . PRO A 1 209 ? 4.069 -5.809 21.567 1.00 91.06 209 PRO A C 1
ATOM 1616 O O . PRO A 1 209 ? 3.616 -5.040 20.718 1.00 91.06 209 PRO A O 1
ATOM 1619 N N . ALA A 1 210 ? 4.555 -5.365 22.731 1.00 87.62 210 ALA A N 1
ATOM 1620 C CA . ALA A 1 210 ? 4.667 -3.936 23.035 1.00 87.62 210 ALA A CA 1
ATOM 1621 C C . ALA A 1 210 ? 5.606 -3.212 22.060 1.00 87.62 210 ALA A C 1
ATOM 1623 O O . ALA A 1 210 ? 5.352 -2.066 21.702 1.00 87.62 210 ALA A O 1
ATOM 1624 N N . THR A 1 211 ? 6.664 -3.898 21.627 1.00 85.25 211 THR A N 1
ATOM 1625 C CA . THR A 1 211 ? 7.632 -3.405 20.652 1.00 85.25 211 THR A CA 1
ATOM 1626 C C . THR A 1 211 ? 8.081 -4.525 19.717 1.00 85.25 211 THR A C 1
ATOM 1628 O O . THR A 1 211 ? 8.053 -5.700 20.092 1.00 85.25 211 THR A O 1
ATOM 1631 N N . PHE A 1 212 ? 8.476 -4.178 18.493 1.00 83.31 212 PHE A N 1
ATOM 1632 C CA . PHE A 1 212 ? 9.015 -5.122 17.510 1.00 83.31 212 PHE A CA 1
ATOM 1633 C C . PHE A 1 212 ? 9.868 -4.408 16.451 1.00 83.31 212 PHE A C 1
ATOM 1635 O O . PHE A 1 212 ? 9.639 -3.228 16.192 1.00 83.31 212 PHE A O 1
ATOM 1642 N N . PRO A 1 213 ? 10.841 -5.090 15.821 1.00 77.94 213 PRO A N 1
ATOM 1643 C CA . PRO A 1 213 ? 11.637 -4.486 14.760 1.00 77.94 213 PRO A CA 1
ATOM 1644 C C . PRO A 1 213 ? 10.833 -4.343 13.457 1.00 77.94 213 PRO A C 1
ATOM 1646 O O . PRO A 1 213 ? 10.055 -5.219 13.073 1.00 77.94 213 PRO A O 1
ATOM 1649 N N . LEU A 1 214 ? 11.075 -3.244 12.757 1.00 75.44 214 LEU A N 1
ATOM 1650 C CA . LEU A 1 214 ? 10.720 -2.972 11.372 1.00 75.44 214 LEU A CA 1
ATOM 1651 C C . LEU A 1 214 ? 12.024 -2.859 10.574 1.00 75.44 214 LEU A C 1
ATOM 1653 O O . LEU A 1 214 ? 12.899 -2.082 10.940 1.00 75.44 214 LEU A O 1
ATOM 1657 N N . GLY A 1 215 ? 12.146 -3.609 9.478 1.00 68.88 215 GLY A N 1
ATOM 1658 C CA . GLY A 1 215 ? 13.366 -3.666 8.664 1.00 68.88 215 GLY A CA 1
ATOM 1659 C C . GLY A 1 215 ? 14.286 -4.842 9.016 1.00 68.88 215 GLY A C 1
ATOM 1660 O O . GLY A 1 215 ? 13.929 -5.719 9.801 1.00 68.88 215 GLY A O 1
ATOM 1661 N N . THR A 1 216 ? 15.458 -4.883 8.383 1.00 62.00 216 THR A N 1
ATOM 1662 C CA . THR A 1 216 ? 16.396 -6.027 8.377 1.00 62.00 216 THR A CA 1
ATOM 1663 C C . THR A 1 216 ? 17.513 -5.934 9.420 1.00 62.00 216 THR A C 1
ATOM 1665 O O . THR A 1 216 ? 18.207 -6.923 9.648 1.00 62.00 216 THR A O 1
ATOM 1668 N N . ASN A 1 217 ? 17.681 -4.788 10.089 1.00 54.84 217 ASN A N 1
ATOM 1669 C CA . ASN A 1 217 ? 18.721 -4.580 11.098 1.00 54.84 217 ASN A CA 1
ATOM 1670 C C . ASN A 1 217 ? 18.114 -4.328 12.485 1.00 54.84 217 ASN A C 1
ATOM 1672 O O . ASN A 1 217 ? 17.412 -3.345 12.697 1.00 54.84 217 ASN A O 1
ATOM 1676 N N . ALA A 1 218 ? 18.419 -5.198 13.449 1.00 51.59 218 ALA A N 1
ATOM 1677 C CA . ALA A 1 218 ? 17.928 -5.084 14.823 1.00 51.59 218 ALA A CA 1
ATOM 1678 C C . ALA A 1 218 ? 18.679 -4.035 15.674 1.00 51.59 218 ALA A C 1
ATOM 1680 O O . ALA A 1 218 ? 18.234 -3.730 16.778 1.00 51.59 218 ALA A O 1
ATOM 1681 N N . GLY A 1 219 ? 19.824 -3.522 15.200 1.00 45.72 219 GLY A N 1
ATOM 1682 C CA . GLY A 1 219 ? 20.696 -2.606 15.949 1.00 45.72 219 GLY A CA 1
ATOM 1683 C C . GLY A 1 219 ? 20.570 -1.127 15.580 1.00 45.72 219 GLY A C 1
ATOM 1684 O O . GLY A 1 219 ? 21.185 -0.288 16.235 1.00 45.72 219 GLY A O 1
ATOM 1685 N N . GLU A 1 220 ? 19.793 -0.791 14.551 1.00 43.16 220 GLU A N 1
ATOM 1686 C CA . GLU A 1 220 ? 19.645 0.581 14.068 1.00 43.16 220 GLU A CA 1
ATOM 1687 C C . GLU A 1 220 ? 18.301 1.142 14.525 1.00 43.16 220 GLU A C 1
ATOM 1689 O O . GLU A 1 220 ? 17.230 0.621 14.220 1.00 43.16 220 GLU A O 1
ATOM 1694 N N . THR A 1 221 ? 18.389 2.178 15.351 1.00 43.56 221 THR A N 1
ATOM 1695 C CA . THR A 1 221 ? 17.246 2.928 15.864 1.00 43.56 221 THR A CA 1
ATOM 1696 C C . THR A 1 221 ? 17.308 4.299 15.216 1.00 43.56 221 THR A C 1
ATOM 1698 O O . THR A 1 221 ? 18.397 4.824 14.987 1.00 43.56 221 THR A O 1
ATOM 1701 N N . TRP A 1 222 ? 16.154 4.872 14.902 1.00 49.31 222 TRP A N 1
ATOM 1702 C CA . TRP A 1 222 ? 16.069 6.289 14.574 1.00 49.31 222 TRP A CA 1
ATOM 1703 C C . TRP A 1 222 ? 16.503 7.125 15.811 1.00 49.31 222 TRP A C 1
ATOM 1705 O O . TRP A 1 222 ? 16.756 6.535 16.868 1.00 49.31 222 TRP A O 1
ATOM 1715 N N . TYR A 1 223 ? 16.692 8.449 15.688 1.00 43.00 223 TYR A N 1
ATOM 1716 C CA . TYR A 1 223 ? 17.397 9.228 16.727 1.00 43.00 223 TYR A CA 1
ATOM 1717 C C . TYR A 1 223 ? 16.693 10.515 17.250 1.00 43.00 223 TYR A C 1
ATOM 1719 O O . TYR A 1 223 ? 17.079 10.949 18.337 1.00 43.00 223 TYR A O 1
ATOM 1727 N N . GLU A 1 224 ? 15.723 11.143 16.551 1.00 48.44 224 GLU A N 1
ATOM 1728 C CA . GLU A 1 224 ? 14.916 12.307 17.042 1.00 48.44 224 GLU A CA 1
ATOM 1729 C C . GLU A 1 224 ? 13.564 12.703 16.308 1.00 48.44 224 GLU A C 1
ATOM 1731 O O . GLU A 1 224 ? 13.513 13.040 15.118 1.00 48.44 224 GLU A O 1
ATOM 1736 N N . GLY A 1 225 ? 12.442 12.757 17.064 1.00 53.03 225 GLY A N 1
ATOM 1737 C CA . GLY A 1 225 ? 11.079 13.141 16.643 1.00 53.03 225 GLY A CA 1
ATOM 1738 C C . GLY A 1 225 ? 9.948 12.106 16.883 1.00 53.03 225 GLY A C 1
ATOM 1739 O O . GLY A 1 225 ? 10.163 10.971 17.278 1.00 53.03 225 GLY A O 1
ATOM 1740 N N . TYR A 1 226 ? 8.690 12.511 16.651 1.00 58.78 226 TYR A N 1
ATOM 1741 C CA . TYR A 1 226 ? 7.501 11.633 16.683 1.00 58.78 226 TYR A CA 1
ATOM 1742 C C . TYR A 1 226 ? 7.109 11.238 15.253 1.00 58.78 226 TYR A C 1
ATOM 1744 O O . TYR A 1 226 ? 6.790 12.112 14.444 1.00 58.78 226 TYR A O 1
ATOM 1752 N N . TYR A 1 227 ? 7.126 9.936 14.942 1.00 72.88 227 TYR A N 1
ATOM 1753 C CA . TYR A 1 227 ? 6.877 9.419 13.590 1.00 72.88 227 TYR A CA 1
ATOM 1754 C C . TYR A 1 227 ? 5.863 8.263 13.617 1.00 72.88 227 TYR A C 1
ATOM 1756 O O . TYR A 1 227 ? 6.243 7.103 13.820 1.00 72.88 227 TYR A O 1
ATOM 1764 N N . PRO A 1 228 ? 4.563 8.548 13.405 1.00 78.06 228 PRO A N 1
ATOM 1765 C CA . PRO A 1 228 ? 3.559 7.506 13.264 1.00 78.06 228 PRO A CA 1
ATOM 1766 C C . PRO A 1 228 ? 3.779 6.766 11.941 1.00 78.06 228 PRO A C 1
ATOM 1768 O O . PRO A 1 228 ? 3.794 7.361 10.863 1.00 78.06 228 PRO A O 1
ATOM 1771 N N . VAL A 1 229 ? 3.951 5.450 12.025 1.00 84.44 229 VAL A N 1
ATOM 1772 C CA . VAL A 1 229 ? 4.206 4.590 10.857 1.00 84.44 229 VAL A CA 1
ATOM 1773 C C . VAL A 1 229 ? 2.915 3.953 10.360 1.00 84.44 229 VAL A C 1
ATOM 1775 O O . VAL A 1 229 ? 2.752 3.729 9.165 1.00 84.44 229 VAL A O 1
ATOM 1778 N N . VAL A 1 230 ? 1.977 3.688 11.263 1.00 90.81 230 VAL A N 1
ATOM 1779 C CA . VAL A 1 230 ? 0.621 3.253 10.931 1.00 90.81 230 VAL A CA 1
ATOM 1780 C C . VAL A 1 230 ? -0.342 4.013 11.816 1.00 90.81 230 VAL A C 1
ATOM 1782 O O . VAL A 1 230 ? -0.143 4.078 13.031 1.00 90.81 230 VAL A O 1
ATOM 1785 N N . TRP A 1 231 ? -1.411 4.544 11.237 1.00 92.06 231 TRP A N 1
ATOM 1786 C CA . TRP A 1 231 ? -2.472 5.178 12.010 1.00 92.06 231 TRP A CA 1
ATOM 1787 C C . TRP A 1 231 ? -3.841 4.960 11.383 1.00 92.06 231 TRP A C 1
ATOM 1789 O O . TRP A 1 231 ? -3.977 4.543 10.230 1.00 92.06 231 TRP A O 1
ATOM 1799 N N . GLN A 1 232 ? -4.858 5.287 12.173 1.00 93.00 232 GLN A N 1
ATOM 1800 C CA . GLN A 1 232 ? -6.245 5.363 11.738 1.00 93.00 232 GLN A CA 1
ATOM 1801 C C . GLN A 1 232 ? -6.782 6.786 11.867 1.00 93.00 232 GLN A C 1
ATOM 1803 O O . GLN A 1 232 ? -6.404 7.536 12.772 1.00 93.00 232 GLN A O 1
ATOM 1808 N N . ASN A 1 233 ? -7.739 7.123 11.012 1.00 92.25 233 ASN A N 1
ATOM 1809 C CA . ASN A 1 233 ? -8.672 8.214 11.233 1.00 92.25 233 ASN A CA 1
ATOM 1810 C C . ASN A 1 233 ? -9.991 7.630 11.739 1.00 92.25 233 ASN A C 1
ATOM 1812 O O . ASN A 1 233 ? -10.693 6.969 10.979 1.00 92.25 233 ASN A O 1
ATOM 1816 N N . ARG A 1 234 ? -10.340 7.885 13.004 1.00 89.19 234 ARG A N 1
ATOM 1817 C CA . ARG A 1 234 ? -11.489 7.235 13.657 1.00 89.19 234 ARG A CA 1
ATOM 1818 C C . ARG A 1 234 ? -12.854 7.640 13.096 1.00 89.19 234 ARG A C 1
ATOM 1820 O O . ARG A 1 234 ? -13.834 6.963 13.375 1.00 89.19 234 ARG A O 1
ATOM 1827 N N . ASN A 1 235 ? -12.917 8.684 12.269 1.00 89.81 235 ASN A N 1
ATOM 1828 C CA . ASN A 1 235 ? -14.134 9.041 11.535 1.00 89.81 235 ASN A CA 1
ATOM 1829 C C . ASN A 1 235 ? -14.449 8.059 10.392 1.00 89.81 235 ASN A C 1
ATOM 1831 O O . ASN A 1 235 ? -15.514 8.143 9.788 1.00 89.81 235 ASN A O 1
ATOM 1835 N N . TYR A 1 236 ? -13.516 7.161 10.060 1.00 92.25 236 TYR A N 1
ATOM 1836 C CA . TYR A 1 236 ? -13.637 6.217 8.959 1.00 92.25 236 TYR A CA 1
ATOM 1837 C C . TYR A 1 236 ? -13.115 4.835 9.354 1.00 92.25 236 TYR A C 1
ATOM 1839 O O . TYR A 1 236 ? -12.295 4.675 10.257 1.00 92.25 236 TYR A O 1
ATOM 1847 N N . ARG A 1 237 ? -13.546 3.804 8.622 1.00 92.62 237 ARG A N 1
ATOM 1848 C CA . ARG A 1 237 ? -12.994 2.452 8.758 1.00 92.62 237 ARG A CA 1
ATOM 1849 C C . ARG A 1 237 ? -11.727 2.350 7.918 1.00 92.62 237 ARG A C 1
ATOM 1851 O O . ARG A 1 237 ? -11.750 1.790 6.829 1.00 92.62 237 ARG A O 1
ATOM 1858 N N . MET A 1 238 ? -10.643 2.970 8.376 1.00 94.75 238 MET A N 1
ATOM 1859 C CA . MET A 1 238 ? -9.443 3.111 7.557 1.00 94.75 238 MET A CA 1
ATOM 1860 C C . MET A 1 238 ? -8.142 2.918 8.326 1.00 94.75 238 MET A C 1
ATOM 1862 O O . MET A 1 238 ? -8.057 3.218 9.516 1.00 94.75 238 MET A O 1
ATOM 1866 N N . LEU A 1 239 ? -7.128 2.444 7.605 1.00 95.75 239 LEU A N 1
ATOM 1867 C CA . LEU A 1 239 ? -5.737 2.441 8.035 1.00 95.75 239 LEU A CA 1
ATOM 1868 C C . LEU A 1 239 ? -4.859 3.054 6.951 1.00 95.75 239 LEU A C 1
ATOM 1870 O O . LEU A 1 239 ? -5.014 2.762 5.766 1.00 95.75 239 LEU A O 1
ATOM 1874 N N . TYR A 1 240 ? -3.901 3.869 7.366 1.00 94.50 240 TYR A N 1
ATOM 1875 C CA . TYR A 1 240 ? -2.767 4.216 6.527 1.00 94.50 240 TYR A CA 1
ATOM 1876 C C . TYR A 1 240 ? -1.510 3.550 7.076 1.00 94.50 240 TYR A C 1
ATOM 1878 O O . TYR A 1 240 ? -1.242 3.616 8.277 1.00 94.50 240 TYR A O 1
ATOM 1886 N N . CYS A 1 241 ? -0.746 2.930 6.182 1.00 90.94 241 CYS A N 1
ATOM 1887 C CA . CYS A 1 241 ? 0.501 2.246 6.468 1.00 90.94 241 CYS A CA 1
ATOM 1888 C C . CYS A 1 241 ? 1.638 2.937 5.720 1.00 90.94 241 CYS A C 1
ATOM 1890 O O . CYS A 1 241 ? 1.740 2.819 4.510 1.00 90.94 241 CYS A O 1
ATOM 1892 N N . ASN A 1 242 ? 2.537 3.621 6.420 1.00 84.69 242 ASN A N 1
ATOM 1893 C CA . ASN A 1 242 ? 3.715 4.231 5.802 1.00 84.69 242 ASN A CA 1
ATOM 1894 C C . ASN A 1 242 ? 4.765 3.190 5.366 1.00 84.69 242 ASN A C 1
ATOM 1896 O O . ASN A 1 242 ? 5.657 3.504 4.581 1.00 84.69 242 ASN A O 1
ATOM 1900 N N . MET A 1 243 ? 4.668 1.959 5.883 1.00 79.12 243 MET A N 1
ATOM 1901 C CA . MET A 1 243 ? 5.440 0.803 5.414 1.00 79.12 243 MET A CA 1
ATOM 1902 C C . MET A 1 243 ? 4.974 0.412 4.011 1.00 79.12 243 MET A C 1
ATOM 1904 O O . MET A 1 243 ? 3.774 0.424 3.740 1.00 79.12 243 MET A O 1
ATOM 1908 N N . GLY A 1 244 ? 5.913 0.045 3.147 1.00 68.25 244 GLY A N 1
ATOM 1909 C CA . GLY A 1 244 ? 5.601 -0.327 1.769 1.00 68.25 244 GLY A CA 1
ATOM 1910 C C . GLY A 1 244 ? 6.777 -0.137 0.810 1.00 68.25 244 GLY A C 1
ATOM 1911 O O . GLY A 1 244 ? 6.577 0.343 -0.303 1.00 68.25 244 GLY A O 1
ATOM 1912 N N . HIS A 1 245 ? 7.998 -0.435 1.270 1.00 69.38 245 HIS A N 1
ATOM 1913 C CA . HIS A 1 245 ? 9.194 -0.423 0.431 1.00 69.38 245 HIS A CA 1
ATOM 1914 C C . HIS A 1 245 ? 10.196 -1.471 0.931 1.00 69.38 245 HIS A C 1
ATOM 1916 O O . HIS A 1 245 ? 10.709 -1.366 2.050 1.00 69.38 245 HIS A O 1
ATOM 1922 N N . ASN A 1 246 ? 10.511 -2.451 0.088 1.00 69.75 246 ASN A N 1
ATOM 1923 C CA . ASN A 1 246 ? 11.552 -3.446 0.354 1.00 69.75 246 ASN A CA 1
ATOM 1924 C C . ASN A 1 246 ? 12.937 -2.800 0.533 1.00 69.75 246 ASN A C 1
ATOM 1926 O O . ASN A 1 246 ? 13.267 -1.818 -0.128 1.00 69.75 246 ASN A O 1
ATOM 1930 N N . ASP A 1 247 ? 13.780 -3.364 1.392 1.00 68.25 247 ASP A N 1
ATOM 1931 C CA . ASP A 1 247 ? 15.216 -3.081 1.380 1.00 68.25 247 ASP A CA 1
ATOM 1932 C C . ASP A 1 247 ? 15.807 -3.655 0.091 1.00 68.25 247 ASP A C 1
ATOM 1934 O O . ASP A 1 247 ? 15.456 -4.766 -0.302 1.00 68.25 247 ASP A O 1
ATOM 1938 N N . ILE A 1 248 ? 16.638 -2.885 -0.608 1.00 69.19 248 ILE A N 1
ATOM 1939 C CA . ILE A 1 248 ? 17.153 -3.252 -1.931 1.00 69.19 248 ILE A CA 1
ATOM 1940 C C . ILE A 1 248 ? 18.658 -3.004 -1.958 1.00 69.19 248 ILE A C 1
ATOM 1942 O O . ILE A 1 248 ? 19.129 -1.879 -1.768 1.00 69.19 248 ILE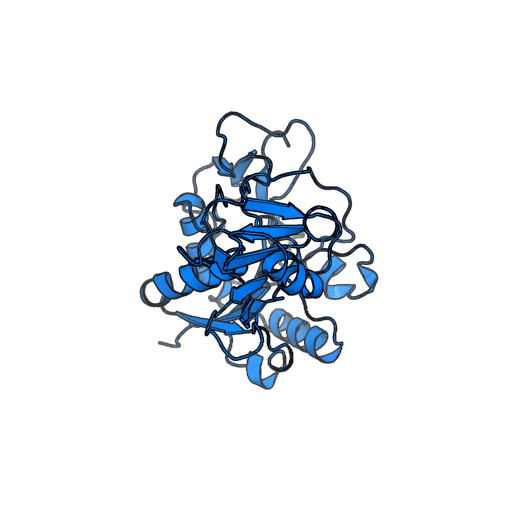 A O 1
ATOM 1946 N N . ASP A 1 249 ? 19.423 -4.043 -2.294 1.00 72.62 249 ASP A N 1
ATOM 1947 C CA . ASP A 1 249 ? 20.792 -3.867 -2.759 1.00 72.62 249 ASP A CA 1
ATOM 1948 C C . ASP A 1 249 ? 20.758 -3.282 -4.172 1.00 72.62 249 ASP A C 1
ATOM 1950 O O . ASP A 1 249 ? 20.579 -3.993 -5.162 1.00 72.62 249 ASP A O 1
ATOM 1954 N N . TYR A 1 250 ? 20.944 -1.968 -4.265 1.00 68.19 250 TYR A N 1
ATOM 1955 C CA . TYR A 1 250 ? 20.968 -1.246 -5.533 1.00 68.19 250 TYR A CA 1
ATOM 1956 C C . TYR A 1 250 ? 22.192 -1.561 -6.404 1.00 68.19 250 TYR A C 1
ATOM 1958 O O . TYR A 1 250 ? 22.218 -1.118 -7.537 1.00 68.19 250 TYR A O 1
ATOM 1966 N N . ASN A 1 251 ? 23.202 -2.311 -5.954 1.00 70.81 251 ASN A N 1
ATOM 1967 C CA . ASN A 1 251 ? 24.270 -2.763 -6.859 1.00 70.81 251 ASN A CA 1
ATOM 1968 C C . ASN A 1 251 ? 23.830 -4.006 -7.649 1.00 70.81 251 ASN A C 1
ATOM 1970 O O . ASN A 1 251 ? 24.091 -4.134 -8.850 1.00 70.81 251 ASN A O 1
ATOM 1974 N N . GLY A 1 252 ? 23.139 -4.922 -6.967 1.00 66.50 252 GLY A N 1
ATOM 1975 C CA . GLY A 1 252 ? 22.590 -6.150 -7.541 1.00 66.50 252 GLY A CA 1
ATOM 1976 C C . GLY A 1 252 ? 21.165 -6.016 -8.084 1.00 66.50 252 GLY A C 1
ATOM 1977 O O . GLY A 1 252 ? 20.733 -6.868 -8.860 1.00 66.50 252 GLY A O 1
ATOM 1978 N N . ASN A 1 253 ? 20.450 -4.950 -7.720 1.00 66.94 253 ASN A N 1
ATOM 1979 C CA . ASN A 1 253 ? 18.992 -4.861 -7.801 1.00 66.94 253 ASN A CA 1
ATOM 1980 C C . ASN A 1 253 ? 18.320 -6.060 -7.104 1.00 66.94 253 ASN A C 1
ATOM 1982 O O . ASN A 1 253 ? 17.436 -6.685 -7.675 1.00 66.94 253 ASN A O 1
ATOM 1986 N N . ILE A 1 254 ? 18.757 -6.411 -5.893 1.00 69.12 254 ILE A N 1
ATOM 1987 C CA . ILE A 1 254 ? 18.261 -7.579 -5.145 1.00 69.12 254 ILE A CA 1
ATOM 1988 C C . ILE A 1 254 ? 17.428 -7.097 -3.959 1.00 69.12 254 ILE A C 1
ATOM 1990 O O . ILE A 1 254 ? 17.903 -6.267 -3.189 1.00 69.12 254 ILE A O 1
ATOM 1994 N N . ASP A 1 255 ? 16.216 -7.626 -3.804 1.00 68.94 255 ASP A N 1
ATOM 1995 C CA . ASP A 1 255 ? 15.370 -7.345 -2.641 1.00 68.94 255 ASP A CA 1
ATOM 1996 C C . ASP A 1 255 ? 15.911 -8.123 -1.425 1.00 68.94 255 ASP A C 1
ATOM 1998 O O . ASP A 1 255 ? 16.133 -9.333 -1.485 1.00 68.94 255 ASP A O 1
ATOM 2002 N N . LEU A 1 256 ? 16.162 -7.411 -0.329 1.00 69.56 256 LEU A N 1
ATOM 2003 C CA . LEU A 1 256 ? 16.696 -7.918 0.940 1.00 69.56 256 LEU A CA 1
ATOM 2004 C C . LEU A 1 256 ? 15.611 -8.049 2.017 1.00 69.56 256 LEU A C 1
ATOM 2006 O O . LEU A 1 256 ? 15.847 -8.643 3.070 1.00 69.56 256 LEU A O 1
ATOM 2010 N N . SER A 1 257 ? 14.424 -7.492 1.773 1.00 68.81 257 SER A N 1
ATOM 2011 C CA . SER A 1 257 ? 13.267 -7.606 2.656 1.00 68.81 257 SER A CA 1
ATOM 2012 C C . SER A 1 257 ? 11.961 -7.617 1.869 1.00 68.81 257 SER A C 1
ATOM 2014 O O . SER A 1 257 ? 11.936 -7.270 0.692 1.00 68.81 257 SER A O 1
ATOM 2016 N N . GLU A 1 258 ? 10.880 -8.026 2.533 1.00 70.94 258 GLU A N 1
ATOM 2017 C CA . GLU A 1 258 ? 9.529 -8.025 1.978 1.00 70.94 258 GLU A CA 1
ATOM 2018 C C . GLU A 1 258 ? 8.546 -7.458 3.011 1.00 70.94 258 GLU A C 1
ATOM 2020 O O . GLU A 1 258 ? 8.534 -7.911 4.160 1.00 70.94 258 GLU A O 1
ATOM 2025 N N . THR A 1 259 ? 7.665 -6.536 2.602 1.00 73.44 259 THR A N 1
ATOM 2026 C CA . THR A 1 259 ? 6.607 -5.964 3.469 1.00 73.44 259 THR A CA 1
ATOM 2027 C C . THR A 1 259 ? 5.671 -7.024 4.082 1.00 73.44 259 THR A C 1
ATOM 2029 O O . THR A 1 259 ? 5.097 -6.799 5.145 1.00 73.44 259 THR A O 1
ATOM 2032 N N . PHE A 1 260 ? 5.547 -8.207 3.466 1.00 76.75 260 PHE A N 1
ATOM 2033 C CA . PHE A 1 260 ? 4.753 -9.340 3.977 1.00 76.75 260 PHE A CA 1
ATOM 2034 C C . PHE A 1 260 ? 5.608 -10.569 4.349 1.00 76.75 260 PHE A C 1
ATOM 2036 O O . PHE A 1 260 ? 5.127 -11.705 4.346 1.00 76.75 260 PHE A O 1
ATOM 2043 N N . GLY A 1 261 ? 6.887 -10.360 4.680 1.00 72.19 261 GLY A N 1
ATOM 2044 C CA . GLY A 1 261 ? 7.832 -11.437 5.003 1.00 72.19 261 GLY A CA 1
ATOM 2045 C C . GLY A 1 261 ? 7.910 -11.821 6.489 1.00 72.19 261 GLY A C 1
ATOM 2046 O O . GLY A 1 261 ? 8.431 -12.883 6.825 1.00 72.19 261 GLY A O 1
ATOM 2047 N N . GLY A 1 262 ? 7.407 -10.979 7.403 1.00 78.69 262 GLY A N 1
ATOM 2048 C CA . GLY A 1 262 ? 7.594 -11.143 8.852 1.00 78.69 262 GLY A CA 1
ATOM 2049 C C . GLY A 1 262 ? 6.343 -11.604 9.608 1.00 78.69 262 GLY A C 1
ATOM 2050 O O . GLY A 1 262 ? 5.257 -11.073 9.403 1.00 78.69 262 GLY A O 1
ATOM 2051 N N . GLN A 1 263 ? 6.486 -12.528 10.570 1.00 85.12 263 GLN A N 1
ATOM 2052 C CA . GLN A 1 263 ? 5.358 -13.060 11.360 1.00 85.12 263 GLN A CA 1
ATOM 2053 C C . GLN A 1 263 ? 4.562 -11.975 12.110 1.00 85.12 263 GLN A C 1
ATOM 2055 O O . GLN A 1 263 ? 3.332 -12.034 12.159 1.00 85.12 263 GLN A O 1
ATOM 2060 N N . ILE A 1 264 ? 5.246 -10.987 12.696 1.00 86.25 264 ILE A N 1
ATOM 2061 C CA . ILE A 1 264 ? 4.597 -9.920 13.476 1.00 86.25 264 ILE A CA 1
ATOM 2062 C C . ILE A 1 264 ? 3.797 -8.992 12.551 1.00 86.25 264 ILE A C 1
ATOM 2064 O O . ILE A 1 264 ? 2.620 -8.744 12.803 1.00 86.25 264 ILE A O 1
ATOM 2068 N N . GLN A 1 265 ? 4.396 -8.553 11.440 1.00 85.81 265 GLN A N 1
ATOM 2069 C CA . GLN A 1 265 ? 3.719 -7.731 10.427 1.00 85.81 265 GLN A CA 1
ATOM 2070 C C . GLN A 1 265 ? 2.540 -8.482 9.800 1.00 85.81 265 GLN A C 1
ATOM 2072 O O . GLN A 1 265 ? 1.449 -7.937 9.667 1.00 85.81 265 GLN A O 1
ATOM 2077 N N . ASN A 1 266 ? 2.713 -9.770 9.507 1.00 88.75 266 ASN A N 1
ATOM 2078 C CA . ASN A 1 266 ? 1.651 -10.606 8.961 1.00 88.75 266 ASN A CA 1
ATOM 2079 C C . ASN A 1 266 ? 0.496 -10.794 9.953 1.00 88.75 266 ASN A C 1
ATOM 2081 O O . ASN A 1 266 ? -0.661 -10.749 9.539 1.00 88.75 266 ASN A O 1
ATOM 2085 N N . THR A 1 267 ? 0.782 -10.930 11.254 1.00 91.00 267 THR A N 1
ATOM 2086 C CA . THR A 1 267 ? -0.252 -10.908 12.307 1.00 91.00 267 THR A CA 1
ATOM 2087 C C . THR A 1 267 ? -1.025 -9.591 12.285 1.00 91.00 267 THR A C 1
ATOM 2089 O O . THR A 1 267 ? -2.255 -9.615 12.242 1.00 91.00 267 THR A O 1
ATOM 2092 N N . PHE A 1 268 ? -0.320 -8.455 12.225 1.00 92.62 268 PHE A N 1
ATOM 2093 C CA . PHE A 1 268 ? -0.946 -7.137 12.110 1.00 92.62 268 PHE A CA 1
ATOM 2094 C C . PHE A 1 268 ? -1.861 -7.049 10.882 1.00 92.62 268 PHE A C 1
ATOM 2096 O O . PHE A 1 268 ? -3.035 -6.722 11.024 1.00 92.62 268 PHE A O 1
ATOM 2103 N N . PHE A 1 269 ? -1.373 -7.391 9.684 1.00 91.94 269 PHE A N 1
ATOM 2104 C CA . PHE A 1 269 ? -2.173 -7.296 8.460 1.00 91.94 269 PHE A CA 1
ATOM 2105 C C . PHE A 1 269 ? -3.402 -8.208 8.488 1.00 91.94 269 PHE A C 1
ATOM 2107 O O . PHE A 1 269 ? -4.480 -7.791 8.071 1.00 91.94 269 PHE A O 1
ATOM 2114 N N . LYS A 1 270 ? -3.284 -9.428 9.024 1.00 91.69 270 LYS A N 1
ATOM 2115 C CA . LYS A 1 270 ? -4.428 -10.341 9.166 1.00 91.69 270 LYS A CA 1
ATOM 2116 C C . LYS A 1 270 ? -5.514 -9.755 10.070 1.00 91.69 270 LYS A C 1
ATOM 2118 O O . LYS A 1 270 ? -6.691 -9.774 9.709 1.00 91.69 270 LYS A O 1
ATOM 2123 N N . ASP A 1 271 ? -5.132 -9.225 11.228 1.00 92.31 271 ASP A N 1
ATOM 2124 C CA . ASP A 1 271 ? -6.082 -8.650 12.181 1.00 92.31 271 ASP A CA 1
ATOM 2125 C C . ASP A 1 271 ? -6.647 -7.306 11.697 1.00 92.31 271 ASP A C 1
ATOM 2127 O O . ASP A 1 271 ? -7.837 -7.031 11.870 1.00 92.31 271 ASP A O 1
ATOM 2131 N N . ALA A 1 272 ? -5.834 -6.506 11.005 1.00 93.25 272 ALA A N 1
ATOM 2132 C CA . ALA A 1 272 ? -6.251 -5.273 10.354 1.00 93.25 272 ALA A CA 1
ATOM 2133 C C . ALA A 1 272 ? -7.301 -5.520 9.263 1.00 93.25 272 ALA A C 1
ATOM 2135 O O . ALA A 1 272 ? -8.313 -4.826 9.236 1.00 93.25 272 ALA A O 1
ATOM 2136 N N . LEU A 1 273 ? -7.119 -6.527 8.400 1.00 92.12 273 LEU A N 1
ATOM 2137 C CA . LEU A 1 273 ? -8.105 -6.865 7.367 1.00 92.12 273 LEU A CA 1
ATOM 2138 C C . LEU A 1 273 ? -9.422 -7.363 7.968 1.00 92.12 273 LEU A C 1
ATOM 2140 O O . LEU A 1 273 ? -10.490 -6.940 7.524 1.00 92.12 273 LEU A O 1
ATOM 2144 N N . LYS A 1 274 ? -9.365 -8.205 9.010 1.00 90.00 274 LYS A N 1
ATOM 2145 C CA . LYS A 1 274 ? -10.568 -8.630 9.749 1.00 90.00 274 LYS A CA 1
ATOM 2146 C C . LYS A 1 274 ? -11.307 -7.436 10.331 1.00 90.00 274 LYS A C 1
ATOM 2148 O O . LYS A 1 274 ? -12.528 -7.365 10.239 1.00 90.00 274 LYS A O 1
ATOM 2153 N N . TRP A 1 275 ? -10.569 -6.503 10.928 1.00 91.50 275 TRP A N 1
ATOM 2154 C CA . TRP A 1 275 ? -11.143 -5.276 11.449 1.00 91.50 275 TRP A CA 1
ATOM 2155 C C . TRP A 1 275 ? -11.772 -4.462 10.316 1.00 91.50 275 TRP A C 1
ATOM 2157 O O . TRP A 1 275 ? -12.972 -4.223 10.360 1.00 91.50 275 TRP A O 1
ATOM 2167 N N . LEU A 1 276 ? -11.043 -4.117 9.256 1.00 92.81 276 LEU A N 1
ATOM 2168 C CA . LEU A 1 276 ? -11.570 -3.316 8.142 1.00 92.81 276 LEU A CA 1
ATOM 2169 C C . LEU A 1 276 ? -12.846 -3.899 7.519 1.00 92.81 276 LEU A C 1
ATOM 2171 O O . LEU A 1 276 ? -13.742 -3.138 7.173 1.00 92.81 276 LEU A O 1
ATOM 2175 N N . ALA A 1 277 ? -12.946 -5.225 7.432 1.00 86.75 277 ALA A N 1
ATOM 2176 C CA . ALA A 1 277 ? -14.114 -5.918 6.897 1.00 86.75 277 ALA A CA 1
ATOM 2177 C C . ALA A 1 277 ? -15.330 -5.955 7.845 1.00 86.75 277 ALA A C 1
ATOM 2179 O O . ALA A 1 277 ? -16.456 -6.159 7.396 1.00 86.75 277 ALA A O 1
ATOM 2180 N N . TYR A 1 278 ? -15.130 -5.790 9.155 1.00 77.50 278 TYR A N 1
ATOM 2181 C CA . TYR A 1 278 ? -16.200 -5.917 10.146 1.00 77.50 278 TYR A CA 1
ATOM 2182 C C . TYR A 1 278 ? -16.935 -4.584 10.352 1.00 77.50 278 TYR A C 1
ATOM 2184 O O . TYR A 1 278 ? -16.366 -3.637 10.896 1.00 77.50 278 TYR A O 1
ATOM 2192 N N . ARG A 1 279 ? -18.207 -4.515 9.937 1.00 65.06 279 ARG A N 1
ATOM 2193 C CA . ARG A 1 279 ? -19.011 -3.277 9.877 1.00 65.06 279 ARG A CA 1
ATOM 2194 C C . ARG A 1 279 ? -19.750 -2.892 11.168 1.00 65.06 279 ARG A C 1
ATOM 2196 O O . ARG A 1 279 ? -20.215 -1.763 11.260 1.00 65.06 279 ARG A O 1
ATOM 2203 N N . ASP A 1 280 ? -19.815 -3.769 12.173 1.00 55.84 280 ASP A N 1
ATOM 2204 C CA . ASP A 1 280 ? -20.704 -3.576 13.339 1.00 55.84 280 ASP A CA 1
ATOM 2205 C C . ASP A 1 280 ? -20.049 -2.896 14.563 1.00 55.84 280 ASP A C 1
ATOM 2207 O O . ASP A 1 280 ? -20.612 -2.916 15.656 1.00 55.84 280 ASP A O 1
ATOM 2211 N N . ALA A 1 281 ? -18.854 -2.308 14.429 1.00 49.38 281 ALA A N 1
ATOM 2212 C CA . ALA A 1 281 ? -18.216 -1.579 15.532 1.00 49.38 281 ALA A CA 1
ATOM 2213 C C . ALA A 1 281 ? -18.493 -0.065 15.417 1.00 49.38 281 ALA A C 1
ATOM 2215 O O . ALA A 1 281 ? -18.158 0.510 14.379 1.00 49.38 281 ALA A O 1
ATOM 2216 N N . PRO A 1 282 ? -19.066 0.594 16.446 1.00 47.00 282 PRO A N 1
ATOM 2217 C CA . PRO A 1 282 ? -19.320 2.033 16.417 1.00 47.00 282 PRO A CA 1
ATOM 2218 C C . PRO A 1 282 ? -18.014 2.838 16.313 1.00 47.00 282 PRO A C 1
ATOM 2220 O O . PRO A 1 282 ? -16.981 2.443 16.857 1.00 47.00 282 PRO A O 1
ATOM 2223 N N . PHE A 1 283 ? -18.069 3.966 15.601 1.00 51.41 283 PHE A N 1
ATOM 2224 C CA . PHE A 1 283 ? -16.965 4.920 15.498 1.00 51.41 283 PHE A CA 1
ATOM 2225 C C . PHE A 1 283 ? -16.830 5.702 16.815 1.00 51.41 283 PHE A C 1
ATOM 2227 O O . PHE A 1 283 ? -17.796 6.299 17.283 1.00 51.41 283 PHE A O 1
ATOM 2234 N N . GLU A 1 284 ? -15.639 5.698 17.414 1.00 47.66 284 GLU A N 1
ATOM 2235 C CA . GLU A 1 284 ? -15.294 6.541 18.568 1.00 47.66 284 GLU A CA 1
ATOM 2236 C C . GLU A 1 284 ? -14.739 7.881 18.061 1.00 47.66 284 GLU A C 1
ATOM 2238 O O . GLU A 1 284 ? -13.712 7.907 17.379 1.00 47.66 284 GLU A O 1
ATOM 2243 N N . GLU A 1 285 ? -15.383 9.002 18.397 1.00 39.16 285 GLU A N 1
ATOM 2244 C CA . GLU A 1 285 ? -14.905 10.342 18.035 1.00 39.16 285 GLU A CA 1
ATOM 2245 C C . GLU A 1 285 ? -13.575 10.668 18.741 1.00 39.16 285 GLU A C 1
ATOM 2247 O O . GLU A 1 285 ? -13.535 11.092 19.893 1.00 39.16 285 GLU A O 1
ATOM 2252 N N . SER A 1 286 ? -12.453 10.530 18.031 1.00 42.28 286 SER A N 1
ATOM 2253 C CA . SER A 1 286 ? -11.239 11.299 18.322 1.00 42.28 286 SER A CA 1
ATOM 2254 C C . SER A 1 286 ? -10.364 11.439 17.077 1.00 42.28 286 SER A C 1
ATOM 2256 O O . SER A 1 286 ? -10.356 10.584 16.190 1.00 42.28 286 SER A O 1
ATOM 2258 N N . LYS A 1 287 ? -9.589 12.528 17.014 1.00 44.81 287 LYS A N 1
ATOM 2259 C CA . LYS A 1 287 ? -8.583 12.748 15.964 1.00 44.81 287 LYS A CA 1
ATOM 2260 C C . LYS A 1 287 ? -7.530 11.631 15.985 1.00 44.81 287 LYS A C 1
ATOM 2262 O O . LYS A 1 287 ? -7.332 11.014 17.029 1.00 44.81 287 LYS A O 1
ATOM 2267 N N . GLN A 1 288 ? -6.942 11.391 14.807 1.00 55.50 288 GLN A N 1
ATOM 2268 C CA . GLN A 1 288 ? -5.925 10.386 14.461 1.00 55.50 288 GLN A CA 1
ATOM 2269 C C . GLN A 1 288 ? -5.278 9.673 15.653 1.00 55.50 288 GLN A C 1
ATOM 2271 O O . GLN A 1 288 ? -4.625 10.313 16.474 1.00 55.50 288 GLN A O 1
ATOM 2276 N N . ASN A 1 289 ? -5.414 8.346 15.703 1.00 71.69 289 ASN A N 1
ATOM 2277 C CA . ASN A 1 289 ? -4.749 7.537 16.720 1.00 71.69 289 ASN A CA 1
ATOM 2278 C C . ASN A 1 289 ? -3.632 6.720 16.058 1.00 71.69 289 ASN A C 1
ATOM 2280 O O . ASN A 1 289 ? -3.950 5.905 15.177 1.00 71.69 289 ASN A O 1
ATOM 2284 N N . PRO A 1 290 ? -2.354 6.926 16.420 1.00 74.19 290 PRO A N 1
ATOM 2285 C CA . PRO A 1 290 ? -1.289 6.046 15.961 1.00 74.19 290 PRO A CA 1
ATOM 2286 C C . PRO A 1 290 ? -1.569 4.615 16.438 1.00 74.19 290 PRO A C 1
ATOM 2288 O O . PRO A 1 290 ? -2.039 4.392 17.551 1.00 74.19 290 PRO A O 1
ATOM 2291 N N . LEU A 1 291 ? -1.305 3.636 15.577 1.00 76.25 291 LEU A N 1
ATOM 2292 C CA . LEU A 1 291 ? -1.255 2.224 15.962 1.00 76.25 291 LEU A CA 1
ATOM 2293 C C . LEU A 1 291 ? 0.189 1.776 16.166 1.00 76.25 291 LEU A C 1
ATOM 2295 O O . LEU A 1 291 ? 0.462 1.000 17.083 1.00 76.25 291 LEU A O 1
ATOM 2299 N N . PHE A 1 292 ? 1.099 2.315 15.349 1.00 77.31 292 PHE A N 1
ATOM 2300 C CA . PHE A 1 292 ? 2.536 2.160 15.519 1.00 77.31 292 PHE A CA 1
ATOM 2301 C C . PHE A 1 292 ? 3.246 3.505 15.494 1.00 77.31 292 PHE A C 1
ATOM 2303 O O . PHE A 1 292 ? 3.042 4.309 14.580 1.00 77.31 292 PHE A O 1
ATOM 2310 N N . GLU A 1 293 ? 4.150 3.682 16.445 1.00 75.50 293 GLU A N 1
ATOM 2311 C CA . GLU A 1 293 ? 5.131 4.761 16.479 1.00 75.50 293 GLU A CA 1
ATOM 2312 C C . GLU A 1 293 ? 6.528 4.159 16.335 1.00 75.50 293 GLU A C 1
ATOM 2314 O O . GLU A 1 293 ? 6.831 3.135 16.950 1.00 75.50 293 GLU A O 1
ATOM 2319 N N . ALA A 1 294 ? 7.395 4.772 15.532 1.00 66.69 294 ALA A N 1
ATOM 2320 C CA . ALA A 1 294 ? 8.813 4.429 15.564 1.00 66.69 294 ALA A CA 1
ATOM 2321 C C . ALA A 1 294 ? 9.440 4.969 16.864 1.00 66.69 294 ALA A C 1
ATOM 2323 O O . ALA A 1 294 ? 9.390 6.167 17.134 1.00 66.69 294 ALA A O 1
ATOM 2324 N N . LEU A 1 295 ? 10.004 4.082 17.691 1.00 56.38 295 LEU A N 1
ATOM 2325 C CA . LEU A 1 295 ? 10.636 4.463 18.952 1.00 56.38 295 LEU A CA 1
ATOM 2326 C C . LEU A 1 295 ? 11.933 5.208 18.736 1.00 56.38 295 LEU A C 1
ATOM 2328 O O . LEU A 1 295 ? 12.762 4.791 17.925 1.00 56.38 295 LEU A O 1
ATOM 2332 N N . ASN A 1 296 ? 12.112 6.237 19.571 1.00 55.47 296 ASN A N 1
ATOM 2333 C CA . ASN A 1 296 ? 13.254 7.142 19.533 1.00 55.47 296 ASN A CA 1
ATOM 2334 C C . ASN A 1 296 ? 13.492 7.653 18.121 1.00 55.47 296 ASN A C 1
ATOM 2336 O O . ASN A 1 296 ? 14.636 7.884 17.767 1.00 55.47 296 ASN A O 1
ATOM 2340 N N . ALA A 1 297 ? 12.417 7.770 17.330 1.00 48.72 297 ALA A N 1
ATOM 2341 C CA . ALA A 1 297 ? 12.490 8.369 16.020 1.00 48.72 297 ALA A CA 1
ATOM 2342 C C . ALA A 1 297 ? 13.161 9.704 16.078 1.00 48.72 297 ALA A C 1
ATOM 2344 O O . ALA A 1 297 ? 13.100 10.261 17.197 1.00 48.72 297 ALA A O 1
#

Sequence (297 aa):
MAFTRIFALICGLVCLSVLNISPAEAQTCSRQVGKDITAPNLRSINGTAETSCCGLCSSTSGCVAYSWNDYQGGTCWLKGALSPVIDKGDTTIANRYFPTIQAELGFTYEATTDWSRINDNYLADKDVILFLDDKPTDASHKSAVERFTQRGGGFMSFHVAAFTTNANEWAWYHNTFLGTGNFQKNTWKPTPATLRTEDRTHPATRNLPATFPLGTNAGETWYEGYYPVVWQNRNYRMLYCNMGHNDIDYNGNIDLSETFGGQIQNTFFKDALKWLAYRDAPFEESKQNPLFEALNA

Foldseek 3Di:
DQQAEEEEADDFFKWWWFWDDDPDDDTDTDIDTQKDALAFFPDKDALDDPVCLSVVQVPDPQFGIWIWGCPRNIMTRTHNDPDDMDGHFQVSLCVVPCVVCCVVQRHDYDYDNDLVCLAQVNLVSHQEYEYQAADDQDPRSLVSVVVCFLVQRAYEYEANNQADQQCVSNVCVCCPFQNPGYDDDDDPFDFKFKKAQQDCPDQLRVPADRIDIDDDDPPTHAADDKDQQKKHALSTNYIYGNDTDFGAPPNSRDGPDHCCPDPRSVSNVSRSVSSSNDRPDDRDDDGMDRRIIGPND

Radius of gyration: 20.58 Å; chains: 1; bounding box: 50×40×61 Å

Organism: Folsomia candida (NCBI:txid158441)

pLDDT: mean 78.74, std 16.92, range [35.72, 98.0]